Protein AF-0000000081915513 (afdb_homodimer)

Solvent-accessible surface area (backbone atoms only — not comparable to full-atom values): 19771 Å² total; per-residue (Å²): 136,79,84,71,54,72,52,61,79,72,77,82,71,89,70,66,77,63,92,31,75,35,53,61,53,60,90,63,36,40,22,36,36,39,26,21,14,36,47,87,75,40,66,24,40,34,23,48,70,52,33,75,76,35,12,71,93,70,69,49,50,46,52,2,43,26,40,41,34,26,36,28,68,79,62,46,80,72,49,71,43,50,36,34,15,68,86,53,61,50,60,64,52,44,57,54,61,69,67,58,53,75,54,22,33,36,40,37,24,14,15,48,33,38,23,76,45,59,44,70,67,49,38,50,57,46,38,57,22,12,48,79,58,58,84,68,60,38,71,37,23,33,34,35,40,41,35,21,36,75,63,79,44,53,39,40,48,61,51,75,39,72,49,34,71,92,71,28,78,52,96,50,26,33,63,56,52,54,43,30,39,63,43,72,42,52,73,130,135,78,82,72,55,70,53,62,80,73,77,80,71,88,72,67,76,63,90,31,74,36,52,62,54,60,90,64,36,41,21,36,36,40,26,21,14,35,45,87,76,40,66,25,39,34,22,48,69,52,34,76,76,35,12,71,93,70,71,48,50,46,53,2,43,25,39,40,34,25,36,27,66,78,61,47,79,72,49,69,43,51,35,34,14,69,87,53,60,48,59,64,51,43,57,56,62,68,66,60,53,75,53,23,32,36,40,37,25,15,14,47,33,38,21,76,44,58,44,70,67,48,38,50,58,45,37,58,22,12,49,78,59,60,83,66,58,39,72,36,23,32,34,36,38,40,36,20,36,74,62,80,44,52,40,39,48,59,50,75,40,73,49,35,71,91,71,28,77,50,95,49,26,30,64,56,52,55,44,28,39,63,42,72,42,53,72,131

pLDDT: mean 88.71, std 20.24, range [19.36, 98.94]

Nearest PDB structures (foldseek):
  5lc2-assembly1_A  TM=9.782E-01  e=1.067E-23  Homo sapiens
  5lc2-assembly2_B  TM=9.741E-01  e=1.922E-22  Homo sapiens
  5lc3-assembly1_A  TM=9.757E-01  e=2.857E-22  Mus musculus
  5lc3-assembly2_B  TM=9.726E-01  e=4.759E-22  Mus musculus
  7ecq-assembly1_A  TM=9.805E-01  e=1.855E-21  Mus musculus

Radius of gyration: 21.46 Å; Cα contacts (8 Å, |Δi|>4): 1002; chains: 2; bounding box: 48×60×50 Å

InterPro domains:
  IPR039220 FAM3 family [PTHR14592] (23-185)
  IPR039475 FAM3C (ILEI) domain [cd13940] (20-184)
  IPR039477 ILEI/PANDER domain [PF15711] (64-151)

Structure (mmCIF, N/CA/C/O backbone):
data_AF-0000000081915513-model_v1
#
loop_
_entity.id
_entity.type
_entity.pdbx_description
1 polymer 'ILEI/PANDER domain-containing protein'
#
loop_
_atom_site.group_PDB
_atom_site.id
_atom_site.type_symbol
_atom_site.label_atom_id
_atom_site.label_alt_id
_atom_site.label_comp_id
_atom_site.label_asym_id
_atom_site.label_entity_id
_atom_site.label_seq_id
_atom_site.pdbx_PDB_ins_code
_atom_site.Cartn_x
_atom_site.Cartn_y
_atom_site.Cartn_z
_atom_site.occupancy
_atom_site.B_iso_or_equiv
_atom_site.auth_seq_id
_atom_site.auth_comp_id
_atom_site.auth_asym_id
_atom_site.auth_atom_id
_atom_site.pdbx_PDB_model_num
ATOM 1 N N . SER A 1 1 ? -26.953 -12.266 -9.281 1 19.98 1 SER A N 1
ATOM 2 C CA . SER A 1 1 ? -26.562 -10.969 -9.828 1 19.98 1 SER A CA 1
ATOM 3 C C . SER A 1 1 ? -25.094 -10.672 -9.539 1 19.98 1 SER A C 1
ATOM 5 O O . SER A 1 1 ? -24.719 -10.414 -8.391 1 19.98 1 SER A O 1
ATOM 7 N N . GLY A 1 2 ? -24.094 -11.391 -10.094 1 20.41 2 GLY A N 1
ATOM 8 C CA . GLY A 1 2 ? -22.703 -11.656 -9.758 1 20.41 2 GLY A CA 1
ATOM 9 C C . GLY A 1 2 ? -21.797 -10.461 -9.969 1 20.41 2 GLY A C 1
ATOM 10 O O . GLY A 1 2 ? -21.781 -9.867 -11.047 1 20.41 2 GLY A O 1
ATOM 11 N N . THR A 1 3 ? -21.609 -9.664 -8.938 1 23.05 3 THR A N 1
ATOM 12 C CA . THR A 1 3 ? -20.984 -8.352 -9.062 1 23.05 3 THR A CA 1
ATOM 13 C C . THR A 1 3 ? -19.641 -8.477 -9.773 1 23.05 3 THR A C 1
ATOM 15 O O . THR A 1 3 ? -18.75 -9.203 -9.32 1 23.05 3 THR A O 1
ATOM 18 N N . VAL A 1 4 ? -19.578 -8.094 -11.078 1 23.42 4 VAL A N 1
ATOM 19 C CA . VAL A 1 4 ? -18.516 -8.086 -12.07 1 23.42 4 VAL A CA 1
ATOM 20 C C . VAL A 1 4 ? -17.375 -7.191 -11.594 1 23.42 4 VAL A C 1
ATOM 22 O O . VAL A 1 4 ? -17.594 -6.051 -11.18 1 23.42 4 VAL A O 1
ATOM 25 N N . ILE A 1 5 ? -16.328 -7.773 -11.18 1 26.3 5 ILE A N 1
ATOM 26 C CA . ILE A 1 5 ? -15.117 -7.035 -10.859 1 26.3 5 ILE A CA 1
ATOM 27 C C . ILE A 1 5 ? -14.688 -6.199 -12.062 1 26.3 5 ILE A C 1
ATOM 29 O O . ILE A 1 5 ? -14.367 -6.746 -13.125 1 26.3 5 ILE A O 1
ATOM 33 N N . LYS A 1 6 ? -15.188 -5.031 -12.211 1 27.25 6 LYS A N 1
ATOM 34 C CA . LYS A 1 6 ? -14.75 -4.172 -13.312 1 27.25 6 LYS A CA 1
ATOM 35 C C . LYS A 1 6 ? -13.227 -4.023 -13.312 1 27.25 6 LYS A C 1
ATOM 37 O O . LYS A 1 6 ? -12.641 -3.611 -12.312 1 27.25 6 LYS A O 1
ATOM 42 N N . ALA A 1 7 ? -12.562 -4.633 -14.328 1 27.05 7 ALA A N 1
ATOM 43 C CA . ALA A 1 7 ? -11.133 -4.574 -14.641 1 27.05 7 ALA A CA 1
ATOM 44 C C . ALA A 1 7 ? -10.68 -3.139 -14.875 1 27.05 7 ALA A C 1
ATOM 46 O O . ALA A 1 7 ? -11.156 -2.469 -15.797 1 27.05 7 ALA A O 1
ATOM 47 N N . LEU A 1 8 ? -10.391 -2.436 -13.867 1 26.67 8 LEU A N 1
ATOM 48 C CA . LEU A 1 8 ? -9.828 -1.123 -14.172 1 26.67 8 LEU A CA 1
ATOM 49 C C . LEU A 1 8 ? -8.555 -1.254 -14.992 1 26.67 8 LEU A C 1
ATOM 51 O O . LEU A 1 8 ? -7.664 -2.037 -14.648 1 26.67 8 LEU A O 1
ATOM 55 N N . ASN A 1 9 ? -8.734 -0.941 -16.281 1 26.2 9 ASN A N 1
ATOM 56 C CA . ASN A 1 9 ? -7.609 -0.794 -17.188 1 26.2 9 ASN A CA 1
ATOM 57 C C . ASN A 1 9 ? -6.555 0.161 -16.641 1 26.2 9 ASN A C 1
ATOM 59 O O . ASN A 1 9 ? -6.789 1.367 -16.547 1 26.2 9 ASN A O 1
ATOM 63 N N . VAL A 1 10 ? -5.715 -0.287 -15.859 1 29.16 10 VAL A N 1
ATOM 64 C CA . VAL A 1 10 ? -4.566 0.53 -15.484 1 29.16 10 VAL A CA 1
ATOM 65 C C . VAL A 1 10 ? -3.633 0.691 -16.672 1 29.16 10 VAL A C 1
ATOM 67 O O . VAL A 1 10 ? -3.107 -0.294 -17.203 1 29.16 10 VAL A O 1
ATOM 70 N N . THR A 1 11 ? -3.834 1.606 -17.469 1 27.78 11 THR A N 1
ATOM 71 C CA . THR A 1 11 ? -2.904 1.949 -18.547 1 27.78 11 THR A CA 1
ATOM 72 C C . THR A 1 11 ? -1.493 2.139 -17.984 1 27.78 11 THR A C 1
ATOM 74 O O . THR A 1 11 ? -1.297 2.844 -17 1 27.78 11 THR A O 1
ATOM 77 N N . ALA A 1 12 ? -0.624 1.196 -18.406 1 29.5 12 ALA A N 1
ATOM 78 C CA . ALA A 1 12 ? 0.805 1.149 -18.109 1 29.5 12 ALA A CA 1
ATOM 79 C C . ALA A 1 12 ? 1.523 2.373 -18.672 1 29.5 12 ALA A C 1
ATOM 81 O O . ALA A 1 12 ? 1.771 2.457 -19.875 1 29.5 12 ALA A O 1
ATOM 82 N N . GLU A 1 13 ? 1.29 3.639 -18.422 1 28.23 13 GLU A N 1
ATOM 83 C CA . GLU A 1 13 ? 2.262 4.609 -18.906 1 28.23 13 GLU A CA 1
ATOM 84 C C . GLU A 1 13 ? 3.646 4.352 -18.328 1 28.23 13 GLU A C 1
ATOM 86 O O . GLU A 1 13 ? 3.77 3.807 -17.219 1 28.23 13 GLU A O 1
ATOM 91 N N . HIS A 1 14 ? 4.844 4.473 -19.078 1 31.17 14 HIS A N 1
ATOM 92 C CA . HIS A 1 14 ? 6.285 4.266 -19.016 1 31.17 14 HIS A CA 1
ATOM 93 C C . HIS A 1 14 ? 6.867 4.801 -17.719 1 31.17 14 HIS A C 1
ATOM 95 O O . HIS A 1 14 ? 8.086 4.969 -17.594 1 31.17 14 HIS A O 1
ATOM 101 N N . ARG A 1 15 ? 6.254 5.43 -16.781 1 34.62 15 ARG A N 1
ATOM 102 C CA . ARG A 1 15 ? 7.039 6.203 -15.828 1 34.62 15 ARG A CA 1
ATOM 103 C C . ARG A 1 15 ? 7.848 5.289 -14.914 1 34.62 15 ARG A C 1
ATOM 105 O O . ARG A 1 15 ? 7.504 4.121 -14.742 1 34.62 15 ARG A O 1
ATOM 112 N N . THR A 1 16 ? 9.062 5.625 -14.422 1 41.78 16 THR A N 1
ATOM 113 C CA . THR A 1 16 ? 10.008 5.301 -13.359 1 41.78 16 THR A CA 1
ATOM 114 C C . THR A 1 16 ? 9.297 4.605 -12.203 1 41.78 16 THR A C 1
ATOM 116 O O . THR A 1 16 ? 8.07 4.664 -12.094 1 41.78 16 THR A O 1
ATOM 119 N N . LEU A 1 17 ? 10 3.75 -11.414 1 55.09 17 LEU A N 1
ATOM 120 C CA . LEU A 1 17 ? 9.508 3.139 -10.188 1 55.09 17 LEU A CA 1
ATOM 121 C C . LEU A 1 17 ? 8.492 4.043 -9.5 1 55.09 17 LEU A C 1
ATOM 123 O O . LEU A 1 17 ? 8.805 5.184 -9.156 1 55.09 17 LEU A O 1
ATOM 127 N N . SER A 1 18 ? 7.305 3.824 -9.719 1 70.62 18 SER A N 1
ATOM 128 C CA . SER A 1 18 ? 6.324 4.719 -9.117 1 70.62 18 SER A CA 1
ATOM 129 C C . SER A 1 18 ? 6.578 4.879 -7.617 1 70.62 18 SER A C 1
ATOM 131 O O . SER A 1 18 ? 6.773 3.895 -6.906 1 70.62 18 SER A O 1
ATOM 133 N N . PRO A 1 19 ? 7 6.004 -7.281 1 85.75 19 PRO A N 1
ATOM 134 C CA . PRO A 1 19 ? 7.23 6.262 -5.855 1 85.75 19 PRO A CA 1
ATOM 135 C C . PRO A 1 19 ? 6.039 5.867 -4.988 1 85.75 19 PRO A C 1
ATOM 137 O O . PRO A 1 19 ? 6.164 5.777 -3.762 1 85.75 19 PRO A O 1
ATOM 140 N N . CYS A 1 20 ? 4.98 5.531 -5.68 1 94 20 CYS A N 1
ATOM 141 C CA . CYS A 1 20 ? 3.771 5.242 -4.914 1 94 20 CYS A CA 1
ATOM 142 C C . CYS A 1 20 ? 3.266 3.834 -5.207 1 94 20 CYS A C 1
ATOM 144 O O . CYS A 1 20 ? 3.186 3.428 -6.367 1 94 20 CYS A O 1
ATOM 146 N N . PRO A 1 21 ? 2.975 3.119 -4.086 1 91.19 21 PRO A N 1
ATOM 147 C CA . PRO A 1 21 ? 2.25 1.87 -4.336 1 91.19 21 PRO A CA 1
ATOM 148 C C . PRO A 1 21 ? 0.892 2.098 -4.996 1 91.19 21 PRO A C 1
ATOM 150 O O . PRO A 1 21 ? 0.249 3.123 -4.754 1 91.19 21 PRO A O 1
ATOM 153 N N . THR A 1 22 ? 0.523 1.142 -5.785 1 93.06 22 THR A N 1
ATOM 154 C CA . THR A 1 22 ? -0.75 1.277 -6.484 1 93.06 22 THR A CA 1
ATOM 155 C C . THR A 1 22 ? -1.889 0.69 -5.656 1 93.06 22 THR A C 1
ATOM 157 O O . THR A 1 22 ? -1.838 -0.476 -5.258 1 93.06 22 THR A O 1
ATOM 160 N N . THR A 1 23 ? -2.838 1.491 -5.367 1 94.31 23 THR A N 1
ATOM 161 C CA . THR A 1 23 ? -4.051 1.057 -4.684 1 94.31 23 THR A CA 1
ATOM 162 C C . THR A 1 23 ? -5.25 1.11 -5.621 1 94.31 23 THR A C 1
ATOM 164 O O . THR A 1 23 ? -5.543 2.158 -6.203 1 94.31 23 THR A O 1
ATOM 167 N N . ILE A 1 24 ? -5.941 -0.008 -5.773 1 93.88 24 ILE A N 1
ATOM 168 C CA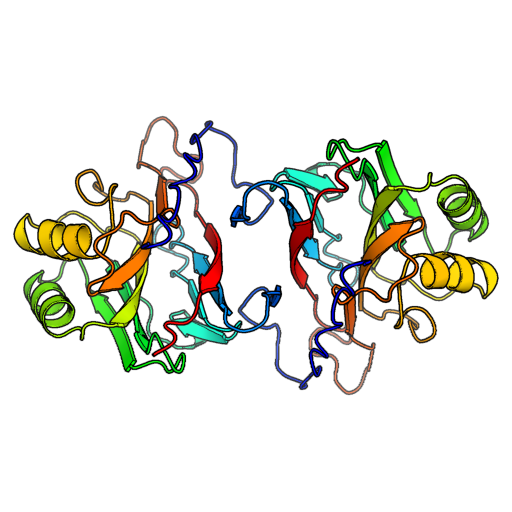 . ILE A 1 24 ? -7.125 -0.068 -6.629 1 93.88 24 ILE A CA 1
ATOM 169 C C . ILE A 1 24 ? -8.375 0.24 -5.805 1 93.88 24 ILE A C 1
ATOM 171 O O . ILE A 1 24 ? -8.617 -0.391 -4.773 1 93.88 24 ILE A O 1
ATOM 175 N N . CYS A 1 25 ? -9.141 1.191 -6.328 1 94.75 25 CYS A N 1
ATOM 176 C CA . CYS A 1 25 ? -10.344 1.619 -5.621 1 94.75 25 CYS A CA 1
ATOM 177 C C . CYS A 1 25 ? -11.555 1.592 -6.547 1 94.75 25 CYS A C 1
ATOM 179 O O . CYS A 1 25 ? -11.414 1.65 -7.77 1 94.75 25 CYS A O 1
ATOM 181 N N . PRO A 1 26 ? -12.766 1.42 -5.945 1 89.56 26 PRO A N 1
ATOM 182 C CA . PRO A 1 26 ? -13.992 1.557 -6.742 1 89.56 26 PRO A CA 1
ATOM 183 C C . PRO A 1 26 ? -14.102 2.92 -7.422 1 89.56 26 PRO A C 1
ATOM 185 O O . PRO A 1 26 ? -13.391 3.859 -7.051 1 89.56 26 PRO A O 1
ATOM 188 N N . GLU A 1 27 ? -15.195 2.777 -8.211 1 87.88 27 GLU A N 1
ATOM 189 C CA . GLU A 1 27 ? -15.469 4.047 -8.875 1 87.88 27 GLU A CA 1
ATOM 190 C C . GLU A 1 27 ? -15.945 5.102 -7.875 1 87.88 27 GLU A C 1
ATOM 192 O O . GLU A 1 27 ? -16.547 4.766 -6.852 1 87.88 27 GLU A O 1
ATOM 197 N N . ASN A 1 28 ? -15.602 6.215 -7.824 1 93.62 28 ASN A N 1
ATOM 198 C CA . ASN A 1 28 ? -16.031 7.355 -7.027 1 93.62 28 ASN A CA 1
ATOM 199 C C . ASN A 1 28 ? -15.227 7.473 -5.734 1 93.62 28 ASN A C 1
ATOM 201 O O . ASN A 1 28 ? -15.688 8.062 -4.762 1 93.62 28 ASN A O 1
ATOM 205 N N . HIS A 1 29 ? -14.219 6.684 -5.715 1 95.94 29 HIS A N 1
ATOM 206 C CA . HIS A 1 29 ? -13.289 6.812 -4.605 1 95.94 29 HIS A CA 1
ATOM 207 C C . HIS A 1 29 ? -11.93 7.309 -5.086 1 95.94 29 HIS A C 1
ATOM 209 O O . HIS A 1 29 ? -11.547 7.082 -6.238 1 95.94 29 HIS A O 1
ATOM 215 N N . PHE A 1 30 ? -11.25 7.953 -4.207 1 97.12 30 PHE A N 1
ATOM 216 C CA . PHE A 1 30 ? -9.844 8.266 -4.418 1 97.12 30 PHE A CA 1
ATOM 217 C C . PHE A 1 30 ? -8.953 7.297 -3.646 1 97.12 30 PHE A C 1
ATOM 219 O O . PHE A 1 30 ? -9.25 6.949 -2.502 1 97.12 30 PHE A O 1
ATOM 226 N N . SER A 1 31 ? -7.91 6.879 -4.289 1 97.44 31 SER A N 1
ATOM 227 C CA . SER A 1 31 ? -6.906 6.102 -3.57 1 97.44 31 SER A CA 1
ATOM 228 C C . SER A 1 31 ? -5.926 7.008 -2.832 1 97.44 31 SER A C 1
ATOM 230 O O . SER A 1 31 ? -5.645 8.125 -3.279 1 97.44 31 SER A O 1
ATOM 232 N N . PHE A 1 32 ? -5.41 6.504 -1.732 1 98.19 32 PHE A N 1
ATOM 233 C CA . PHE A 1 32 ? -4.324 7.215 -1.063 1 98.19 32 PHE A CA 1
ATOM 234 C C . PHE A 1 32 ? -3.322 6.234 -0.467 1 98.19 32 PHE A C 1
ATOM 236 O O . PHE A 1 32 ? -3.637 5.062 -0.268 1 98.19 32 PHE A O 1
ATOM 243 N N . PHE A 1 33 ? -2.176 6.684 -0.305 1 97.69 33 PHE A N 1
ATOM 244 C CA . PHE A 1 33 ? -1.124 6.07 0.494 1 97.69 33 PHE A CA 1
ATOM 245 C C . PHE A 1 33 ? -0.368 7.121 1.298 1 97.69 33 PHE A C 1
ATOM 247 O O . PHE A 1 33 ? -0.002 8.172 0.766 1 97.69 33 PHE A O 1
ATOM 254 N N . ILE A 1 34 ? -0.178 6.828 2.557 1 98.5 34 ILE A N 1
ATOM 255 C CA . ILE A 1 34 ? 0.544 7.773 3.4 1 98.5 34 ILE A CA 1
ATOM 256 C C . ILE A 1 34 ? 1.504 7.02 4.316 1 98.5 34 ILE A C 1
ATOM 258 O O . ILE A 1 34 ? 1.16 5.961 4.852 1 98.5 34 ILE A O 1
ATOM 262 N N . GLN A 1 35 ? 2.641 7.605 4.426 1 97.69 35 GLN A N 1
ATOM 263 C CA . GLN A 1 35 ? 3.666 7.027 5.289 1 97.69 35 GLN A CA 1
ATOM 264 C C . GLN A 1 35 ? 4.395 8.109 6.082 1 97.69 35 GLN A C 1
ATOM 266 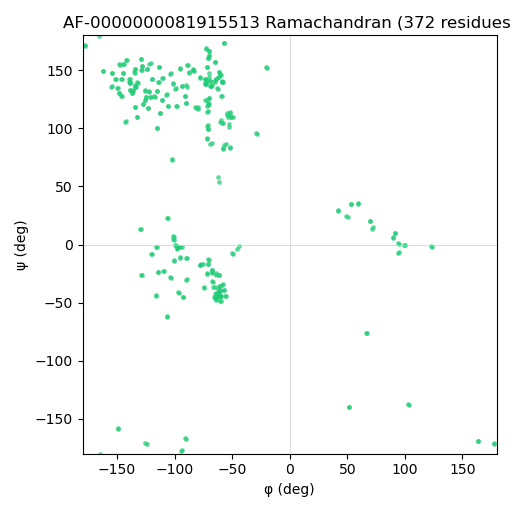O O . GLN A 1 35 ? 4.699 9.18 5.547 1 97.69 35 GLN A O 1
ATOM 271 N N . SER A 1 36 ? 4.664 7.789 7.336 1 98.19 36 SER A N 1
ATOM 272 C CA . SER A 1 36 ? 5.453 8.703 8.156 1 98.19 36 SER A CA 1
ATOM 273 C C . SER A 1 36 ? 6.922 8.695 7.738 1 98.19 36 SER A C 1
ATOM 275 O O . SER A 1 36 ? 7.348 7.828 6.973 1 98.19 36 SER A O 1
ATOM 277 N N . GLY A 1 37 ? 7.668 9.664 8.266 1 97.19 37 GLY A N 1
ATOM 278 C CA . GLY A 1 37 ? 9.117 9.555 8.164 1 97.19 37 GLY A CA 1
ATOM 279 C C . GLY A 1 37 ? 9.688 8.445 9.031 1 97.19 37 GLY A C 1
ATOM 280 O O . GLY A 1 37 ? 8.992 7.887 9.875 1 97.19 37 GLY A O 1
ATOM 281 N N . ALA A 1 38 ? 10.914 8.109 8.672 1 93.88 38 ALA A N 1
ATOM 282 C CA . ALA A 1 38 ? 11.688 7.184 9.492 1 93.88 38 ALA A CA 1
ATOM 283 C C . ALA A 1 38 ? 12.875 7.883 10.148 1 93.88 38 ALA A C 1
ATOM 285 O O . ALA A 1 38 ? 13.812 8.305 9.461 1 93.88 38 ALA A O 1
ATOM 286 N N . ALA A 1 39 ? 12.719 7.922 11.422 1 92.56 39 ALA A N 1
ATOM 287 C CA . ALA A 1 39 ? 13.75 8.672 12.141 1 92.56 39 ALA A CA 1
ATOM 288 C C . ALA A 1 39 ? 13.938 10.055 11.539 1 92.56 39 ALA A C 1
ATOM 290 O O . ALA A 1 39 ? 12.969 10.789 11.344 1 92.56 39 ALA A O 1
ATOM 291 N N . ASN A 1 40 ? 15.164 10.57 11.406 1 94.19 40 ASN A N 1
ATOM 292 C CA . ASN A 1 40 ? 15.461 11.844 10.766 1 94.19 40 ASN A CA 1
ATOM 293 C C . ASN A 1 40 ? 16.109 11.648 9.398 1 94.19 40 ASN A C 1
ATOM 295 O O . ASN A 1 40 ? 16.719 12.57 8.859 1 94.19 40 ASN A O 1
ATOM 299 N N . VAL A 1 41 ? 15.891 10.508 8.82 1 93.81 41 VAL A N 1
ATOM 300 C CA . VAL A 1 41 ? 16.656 10.141 7.629 1 93.81 41 VAL A CA 1
ATOM 301 C C . VAL A 1 41 ? 15.719 10 6.434 1 93.81 41 VAL A C 1
ATOM 303 O O . VAL A 1 41 ? 16.062 10.398 5.316 1 93.81 41 VAL A O 1
ATOM 306 N N . VAL A 1 42 ? 14.594 9.367 6.625 1 94.25 42 VAL A N 1
ATOM 307 C CA . VAL A 1 42 ? 13.672 9.133 5.52 1 94.25 42 VAL A CA 1
ATOM 308 C C . VAL A 1 42 ? 12.469 10.062 5.641 1 94.25 42 VAL A C 1
ATOM 310 O O . VAL A 1 42 ? 11.695 9.961 6.598 1 94.25 42 VAL A O 1
ATOM 313 N N . PRO A 1 43 ? 12.289 10.898 4.656 1 97.38 43 PRO A N 1
ATOM 314 C CA . PRO A 1 43 ? 11.125 11.789 4.707 1 97.38 43 PRO A CA 1
ATOM 315 C C . PRO A 1 43 ? 9.812 11.047 4.484 1 97.38 43 PRO A C 1
ATOM 317 O O . PRO A 1 43 ? 9.805 9.922 3.979 1 97.38 43 PRO A O 1
ATOM 320 N N . PRO A 1 44 ? 8.703 11.727 4.93 1 98.44 44 PRO A N 1
ATOM 321 C CA . PRO A 1 44 ? 7.395 11.109 4.711 1 98.44 44 PRO A CA 1
ATOM 322 C C . PRO A 1 44 ? 6.98 11.109 3.24 1 98.44 44 PRO A C 1
ATOM 324 O O . PRO A 1 44 ? 7.613 11.773 2.416 1 98.44 44 PRO A O 1
ATOM 327 N N . LYS A 1 45 ? 5.957 10.328 3.002 1 97.94 45 LYS A N 1
ATOM 328 C CA . LYS A 1 45 ? 5.422 10.203 1.648 1 97.94 45 LYS A CA 1
ATOM 329 C C . LYS A 1 45 ? 3.896 10.242 1.653 1 97.94 45 LYS A C 1
ATOM 331 O O . LYS A 1 45 ? 3.256 9.578 2.469 1 97.94 45 LYS A O 1
ATOM 336 N N . ILE A 1 46 ? 3.355 11.023 0.792 1 98.75 46 ILE A N 1
ATOM 337 C CA . ILE A 1 46 ? 1.911 11.07 0.587 1 98.75 46 ILE A CA 1
ATOM 338 C C . ILE A 1 46 ? 1.594 10.875 -0.895 1 98.75 46 ILE A C 1
ATOM 340 O O . ILE A 1 46 ? 2.094 11.617 -1.744 1 98.75 46 ILE A O 1
ATOM 344 N N . CYS A 1 47 ? 0.854 9.883 -1.146 1 98.44 47 CYS A N 1
ATOM 345 C CA . CYS A 1 47 ? 0.343 9.609 -2.486 1 98.44 47 CYS A CA 1
ATOM 346 C C . CYS A 1 47 ? -1.173 9.75 -2.531 1 98.44 47 CYS A C 1
ATOM 348 O O . CYS A 1 47 ? -1.867 9.352 -1.595 1 98.44 47 CYS A O 1
ATOM 350 N N . PHE A 1 48 ? -1.627 10.305 -3.557 1 98.25 48 PHE A N 1
ATOM 351 C CA . PHE A 1 48 ? -3.053 10.477 -3.812 1 98.25 48 PHE A CA 1
ATOM 352 C C . PHE A 1 48 ? -3.381 10.164 -5.27 1 98.25 48 PHE A C 1
ATOM 354 O O . PHE A 1 48 ? -2.68 10.609 -6.176 1 98.25 48 PHE A O 1
ATOM 361 N N . ARG A 1 49 ? -4.406 9.32 -5.422 1 97.06 49 ARG A N 1
ATOM 362 C CA . ARG A 1 49 ? -4.734 8.789 -6.738 1 97.06 49 ARG A CA 1
ATOM 363 C C . ARG A 1 49 ? -3.516 8.148 -7.391 1 97.06 49 ARG A C 1
ATOM 365 O O . ARG A 1 49 ? -3.225 8.398 -8.562 1 97.06 49 ARG A O 1
ATOM 372 N N . ASN A 1 50 ? -2.723 7.551 -6.52 1 95.12 50 ASN A N 1
ATOM 373 C CA . ASN A 1 50 ? -1.55 6.758 -6.879 1 95.12 50 ASN A CA 1
ATOM 374 C C . ASN A 1 50 ? -0.432 7.633 -7.438 1 95.12 50 ASN A C 1
ATOM 376 O O . ASN A 1 50 ? 0.455 7.145 -8.141 1 95.12 50 ASN A O 1
ATOM 380 N N . GLU A 1 51 ? -0.472 8.906 -7.152 1 96.44 51 GLU A N 1
ATOM 381 C CA . GLU A 1 51 ? 0.564 9.852 -7.543 1 96.44 51 GLU A CA 1
ATOM 382 C C . GLU A 1 51 ? 1.197 10.516 -6.32 1 96.44 51 GLU A C 1
ATOM 384 O O . GLU A 1 51 ? 0.502 10.844 -5.355 1 96.44 51 GLU A O 1
ATOM 389 N N . LEU A 1 52 ? 2.445 10.703 -6.461 1 97.5 52 LEU A N 1
ATOM 390 C CA . LEU A 1 52 ? 3.16 11.352 -5.363 1 97.5 52 LEU A CA 1
ATOM 391 C C . LEU A 1 52 ? 2.777 12.828 -5.262 1 97.5 52 LEU A C 1
ATOM 393 O O . LEU A 1 52 ? 2.896 13.57 -6.234 1 97.5 52 LEU A O 1
ATOM 397 N N . VAL A 1 53 ? 2.35 13.219 -4.086 1 98.31 53 VAL A N 1
ATOM 398 C CA . VAL A 1 53 ? 1.993 14.625 -3.922 1 98.31 53 VAL A CA 1
ATOM 399 C C . VAL A 1 53 ? 2.953 15.289 -2.939 1 98.31 53 VAL A C 1
ATOM 401 O O . VAL A 1 53 ? 3.111 16.516 -2.947 1 98.31 53 VAL A O 1
ATOM 404 N N . LEU A 1 54 ? 3.561 14.5 -2.078 1 98.5 54 LEU A N 1
ATOM 405 C CA . LEU A 1 54 ? 4.543 14.992 -1.118 1 98.5 54 LEU A CA 1
ATOM 406 C C . LEU A 1 54 ? 5.598 13.93 -0.831 1 98.5 54 LEU A C 1
ATOM 408 O O . LEU A 1 54 ? 5.266 12.766 -0.587 1 98.5 54 LEU A O 1
ATOM 412 N N . GLY A 1 55 ? 6.867 14.344 -0.925 1 97.62 55 GLY A N 1
ATOM 413 C CA . GLY A 1 55 ? 7.957 13.414 -0.669 1 97.62 55 GLY A CA 1
ATOM 414 C C . GLY A 1 55 ? 9.297 13.906 -1.188 1 97.62 55 GLY A C 1
ATOM 415 O O . GLY A 1 55 ? 9.414 15.055 -1.624 1 97.62 55 GLY A O 1
ATOM 416 N N . VAL A 1 56 ? 10.18 13.016 -1.16 1 94.12 56 VAL A N 1
ATOM 417 C CA . VAL A 1 56 ? 11.562 13.344 -1.503 1 94.12 56 VAL A CA 1
ATOM 418 C C . VAL A 1 56 ? 11.641 13.758 -2.971 1 94.12 56 VAL A C 1
ATOM 420 O O . VAL A 1 56 ? 12.234 14.789 -3.297 1 94.12 56 VAL A O 1
ATOM 423 N N . ALA A 1 57 ? 11.008 13.008 -3.807 1 91.62 57 ALA A N 1
ATOM 424 C CA . ALA A 1 57 ? 11.109 13.258 -5.242 1 91.62 57 ALA A CA 1
ATOM 425 C C . ALA A 1 57 ? 10.445 14.578 -5.621 1 91.62 57 ALA A C 1
ATOM 427 O O . ALA A 1 57 ? 10.828 15.211 -6.605 1 91.62 57 ALA A O 1
ATOM 428 N N . LYS A 1 58 ? 9.523 15.016 -4.805 1 95.62 58 LYS A N 1
ATOM 429 C CA . LYS A 1 58 ? 8.844 16.297 -5.031 1 95.62 58 LYS A CA 1
ATOM 430 C C . LYS A 1 58 ? 9.586 17.438 -4.355 1 95.62 58 LYS A C 1
ATOM 432 O O . LYS A 1 58 ? 9.273 18.609 -4.574 1 95.62 58 LYS A O 1
ATOM 437 N N . LYS A 1 59 ? 10.523 17.109 -3.529 1 95.75 59 LYS A N 1
ATOM 438 C CA . LYS A 1 59 ? 11.359 18.062 -2.807 1 95.75 59 LYS A CA 1
ATOM 439 C C . LYS A 1 59 ? 10.508 18.984 -1.929 1 95.75 59 LYS A C 1
ATOM 441 O O . LYS A 1 59 ? 10.789 20.172 -1.812 1 95.75 59 LYS A O 1
ATOM 446 N N . ASN A 1 60 ? 9.43 18.438 -1.366 1 97.81 60 ASN A N 1
ATOM 447 C CA . ASN A 1 60 ? 8.555 19.281 -0.567 1 97.81 60 ASN A CA 1
ATOM 448 C C . ASN A 1 60 ? 8.258 18.656 0.795 1 97.81 60 ASN A C 1
ATOM 450 O O . ASN A 1 60 ? 7.34 19.094 1.496 1 97.81 60 ASN A O 1
ATOM 454 N N . ALA A 1 61 ? 8.977 17.672 1.171 1 98.44 61 ALA A N 1
ATOM 455 C CA . ALA A 1 61 ? 8.859 17.062 2.496 1 98.44 61 ALA A CA 1
ATOM 456 C C . ALA A 1 61 ? 9.891 17.656 3.457 1 98.44 61 ALA A C 1
ATOM 458 O O . ALA A 1 61 ? 10.938 18.141 3.031 1 98.44 61 ALA A O 1
ATOM 459 N N . GLY A 1 62 ? 9.516 17.656 4.77 1 98.19 62 GLY A N 1
ATOM 460 C CA . GLY A 1 62 ? 10.438 18.188 5.758 1 98.19 62 GLY A CA 1
ATOM 461 C C . GLY A 1 62 ? 10.078 17.812 7.18 1 98.19 62 GLY A C 1
ATOM 462 O O . GLY A 1 62 ? 9.055 17.172 7.414 1 98.19 62 GLY A O 1
ATOM 463 N N . VAL A 1 63 ? 10.906 18.297 8.039 1 98.31 63 VAL A N 1
ATOM 464 C CA . VAL A 1 63 ? 10.766 17.984 9.461 1 98.31 63 VAL A CA 1
ATOM 465 C C . VAL A 1 63 ? 9.453 18.562 9.984 1 98.31 63 VAL A C 1
ATOM 467 O O . VAL A 1 63 ? 9.055 19.672 9.609 1 98.31 63 VAL A O 1
ATOM 470 N N . GLY A 1 64 ? 8.797 17.812 10.891 1 98.75 64 GLY A N 1
ATOM 471 C CA . GLY A 1 64 ? 7.586 18.281 11.539 1 98.75 64 GLY A CA 1
ATOM 472 C C . GLY A 1 64 ? 6.324 17.672 10.969 1 98.75 64 GLY A C 1
ATOM 473 O O . GLY A 1 64 ? 6.242 16.438 10.82 1 98.75 64 GLY A O 1
ATOM 474 N N . ILE A 1 65 ? 5.359 18.453 10.797 1 98.94 65 ILE A N 1
ATOM 475 C CA . ILE A 1 65 ? 4.078 18.016 10.258 1 98.94 65 ILE A CA 1
ATOM 476 C C . ILE A 1 65 ? 4.008 18.328 8.766 1 98.94 65 ILE A C 1
ATOM 478 O O . ILE A 1 65 ? 4.188 19.484 8.359 1 98.94 65 ILE A O 1
ATOM 482 N N . ASN A 1 66 ? 3.865 17.344 7.961 1 98.94 66 ASN A N 1
ATOM 483 C CA . ASN A 1 66 ? 3.676 17.453 6.52 1 98.94 66 ASN A CA 1
ATOM 484 C C . ASN A 1 66 ? 2.207 17.312 6.133 1 98.94 66 ASN A C 1
ATOM 486 O O . ASN A 1 66 ? 1.519 16.406 6.617 1 98.94 66 ASN A O 1
ATOM 490 N N . VAL A 1 67 ? 1.728 18.219 5.254 1 98.88 67 VAL A N 1
ATOM 491 C CA . VAL A 1 67 ? 0.295 18.281 4.988 1 98.88 67 VAL A CA 1
ATOM 492 C C . VAL A 1 67 ? 0.054 18.375 3.482 1 98.88 67 VAL A C 1
ATOM 494 O O . VAL A 1 67 ? 0.763 19.094 2.773 1 98.88 67 VAL A O 1
ATOM 497 N N . ALA A 1 68 ? -0.872 17.656 3.01 1 98.88 68 ALA A N 1
ATOM 498 C CA . ALA A 1 68 ? -1.434 17.812 1.671 1 98.88 68 ALA A CA 1
ATOM 499 C C . ALA A 1 68 ? -2.949 17.984 1.728 1 98.88 68 ALA A C 1
ATOM 501 O O . ALA A 1 68 ? -3.637 17.266 2.451 1 98.88 68 ALA A O 1
ATOM 502 N N . VAL A 1 69 ? -3.428 18.984 0.999 1 98.75 69 VAL A N 1
ATOM 503 C CA . VAL A 1 69 ? -4.855 19.281 0.932 1 98.75 69 VAL A CA 1
ATOM 504 C C . VAL A 1 69 ? -5.355 19.094 -0.499 1 98.75 69 VAL A C 1
ATOM 506 O O . VAL A 1 69 ? -4.801 19.672 -1.438 1 98.75 69 VAL A O 1
ATOM 509 N N . LEU A 1 70 ? -6.379 18.312 -0.63 1 98.5 70 LEU A N 1
ATOM 510 C CA . LEU A 1 70 ? -6.945 18 -1.938 1 98.5 70 LEU A CA 1
ATOM 511 C C . LEU A 1 70 ? -8.406 18.438 -2.018 1 98.5 70 LEU A C 1
ATOM 513 O O . LEU A 1 70 ? -9.109 18.438 -1.004 1 98.5 70 LEU A O 1
ATOM 517 N N . ASN A 1 71 ? -8.828 18.641 -3.211 1 97.81 71 ASN A N 1
ATOM 518 C CA . ASN A 1 71 ? -10.25 18.859 -3.447 1 97.81 71 ASN A CA 1
ATOM 519 C C . ASN A 1 71 ? -11.047 17.562 -3.309 1 97.81 71 ASN A C 1
ATOM 521 O O . ASN A 1 71 ? -10.773 16.594 -4.008 1 97.81 71 ASN A O 1
ATOM 525 N N . GLY A 1 72 ? -12.016 17.562 -2.482 1 96.31 72 GLY A N 1
ATOM 526 C CA . GLY A 1 72 ? -12.758 16.344 -2.184 1 96.31 72 GLY A CA 1
ATOM 527 C C . GLY A 1 72 ? -13.633 15.883 -3.33 1 96.31 72 GLY A C 1
ATOM 528 O O . GLY A 1 72 ? -14.094 14.742 -3.346 1 96.31 72 GLY A O 1
ATOM 529 N N . LYS A 1 73 ? -13.883 16.766 -4.277 1 95.19 73 LYS A N 1
ATOM 530 C CA . LYS A 1 73 ? -14.719 16.406 -5.422 1 95.19 73 LYS A CA 1
ATOM 531 C C . LYS A 1 73 ? -13.867 16 -6.621 1 95.19 73 LYS A C 1
ATOM 533 O O . LYS A 1 73 ? -14.156 14.992 -7.277 1 95.19 73 LYS A O 1
ATOM 538 N N . THR A 1 74 ? -12.812 16.719 -6.832 1 95.62 74 THR A N 1
ATOM 539 C CA . THR A 1 74 ? -12.062 16.531 -8.07 1 95.62 74 THR A CA 1
ATOM 540 C C . THR A 1 74 ? -10.789 15.719 -7.809 1 95.62 74 THR A C 1
ATOM 542 O O . THR A 1 74 ? -10.219 15.141 -8.734 1 95.62 74 THR A O 1
ATOM 545 N N . GLY A 1 75 ? -10.305 15.859 -6.625 1 97.19 75 GLY A N 1
ATOM 546 C CA . GLY A 1 75 ? -9.07 15.172 -6.285 1 97.19 75 GLY A CA 1
ATOM 547 C C . GLY A 1 75 ? -7.832 15.984 -6.586 1 97.19 75 GLY A C 1
ATOM 548 O O . GLY A 1 75 ? -6.707 15.5 -6.426 1 97.19 75 GLY A O 1
ATOM 549 N N . GLU A 1 76 ? -8.047 17.172 -6.965 1 97.69 76 GLU A N 1
ATOM 550 C CA . GLU A 1 76 ? -6.91 18.031 -7.309 1 97.69 76 GLU A CA 1
ATOM 551 C C . GLU A 1 76 ? -6.164 18.484 -6.059 1 97.69 76 GLU A C 1
ATOM 553 O O . GLU A 1 76 ? -6.789 18.828 -5.051 1 97.69 76 GLU A O 1
ATOM 558 N N . LEU A 1 77 ? -4.828 18.547 -6.207 1 98.25 77 LEU A N 1
ATOM 559 C CA . LEU A 1 77 ? -4.02 19.094 -5.125 1 98.25 77 LEU A CA 1
ATOM 560 C C . LEU A 1 77 ? -4.234 20.594 -4.996 1 98.25 77 LEU A C 1
ATOM 562 O O . LEU A 1 77 ? -4 21.344 -5.949 1 98.25 77 LEU A O 1
ATOM 566 N N . LEU A 1 78 ? -4.656 20.969 -3.873 1 98.44 78 LEU A N 1
ATOM 567 C CA . LEU A 1 78 ? -4.887 22.391 -3.641 1 98.44 78 LEU A CA 1
ATOM 568 C C . LEU A 1 78 ? -3.65 23.047 -3.037 1 98.44 78 LEU A C 1
ATOM 570 O O . LEU A 1 78 ? -3.27 24.156 -3.439 1 98.44 78 LEU A O 1
ATOM 574 N N . LYS A 1 79 ? -3.084 22.391 -2.062 1 97.94 79 LYS A N 1
ATOM 575 C CA . LYS A 1 79 ? -1.922 22.938 -1.361 1 97.94 79 LYS A CA 1
ATOM 576 C C . LYS A 1 79 ? -1.189 21.844 -0.591 1 97.94 79 LYS A C 1
ATOM 578 O O . LYS A 1 79 ? -1.799 20.844 -0.178 1 97.94 79 LYS A O 1
ATOM 583 N N . SER A 1 80 ? 0.149 21.969 -0.427 1 98.38 80 SER A N 1
ATOM 584 C CA . SER A 1 80 ? 0.958 21.094 0.424 1 98.38 80 SER A CA 1
ATOM 585 C C . SER A 1 80 ? 2.043 21.891 1.146 1 98.38 80 SER A C 1
ATOM 587 O O . SER A 1 80 ? 2.348 23.031 0.769 1 98.38 80 SER A O 1
ATOM 589 N N . GLY A 1 81 ? 2.512 21.328 2.199 1 97.69 81 GLY A N 1
ATOM 590 C CA . GLY A 1 81 ? 3.57 21.984 2.955 1 97.69 81 GLY A CA 1
ATOM 591 C C . GLY A 1 81 ? 4.047 21.156 4.141 1 97.69 81 GLY A C 1
ATOM 592 O O . GLY A 1 81 ? 3.506 20.094 4.422 1 97.69 81 GLY A O 1
ATOM 593 N N . HIS A 1 82 ? 5.133 21.656 4.699 1 98.81 82 HIS A N 1
ATOM 594 C CA . HIS A 1 82 ? 5.645 21.078 5.938 1 98.81 82 HIS A CA 1
ATOM 595 C C . HIS A 1 82 ? 6.012 22.172 6.945 1 98.81 82 HIS A C 1
ATOM 597 O O . HIS A 1 82 ? 6.43 23.266 6.562 1 98.81 82 HIS A O 1
ATOM 603 N N . TYR A 1 83 ? 5.84 21.844 8.211 1 98.88 83 TYR A N 1
ATOM 604 C CA . TYR A 1 83 ? 6.012 22.812 9.281 1 98.88 83 TYR A CA 1
ATOM 605 C C . TYR A 1 83 ? 6.836 22.219 10.422 1 98.88 83 TYR A C 1
ATOM 607 O O . TYR A 1 83 ? 6.406 21.281 11.086 1 98.88 83 TYR A O 1
ATOM 615 N N . ASP A 1 84 ? 7.953 22.844 10.648 1 98.44 84 ASP A N 1
ATOM 616 C CA . ASP A 1 84 ? 8.906 22.375 11.656 1 98.44 84 ASP A CA 1
ATOM 617 C C . ASP A 1 84 ? 8.375 22.609 13.07 1 98.44 84 ASP A C 1
ATOM 619 O O . ASP A 1 84 ? 8.195 23.75 13.484 1 98.44 84 ASP A O 1
ATOM 623 N N . MET A 1 85 ? 8.227 21.531 13.828 1 98.56 85 MET A N 1
ATOM 624 C CA . MET A 1 85 ? 7.68 21.641 15.18 1 98.56 85 MET A CA 1
ATOM 625 C C . MET A 1 85 ? 8.789 21.578 16.219 1 98.56 85 MET A C 1
ATOM 627 O O . MET A 1 85 ? 8.523 21.406 17.422 1 98.56 85 MET A O 1
ATOM 631 N N . TRP A 1 86 ? 9.898 21.594 15.742 1 96.75 86 TRP A N 1
ATOM 632 C CA . TRP A 1 86 ? 11.031 21.625 16.656 1 96.75 86 TRP A CA 1
ATOM 633 C C . TRP A 1 86 ? 11.688 23 16.672 1 96.75 86 TRP A C 1
ATOM 635 O O . TRP A 1 86 ? 11.547 23.75 17.641 1 96.75 86 TRP A O 1
ATOM 645 N N . ALA A 1 87 ? 12.188 23.438 15.57 1 96.94 87 ALA A N 1
ATOM 646 C CA . ALA A 1 87 ? 12.93 24.688 15.484 1 96.94 87 ALA A CA 1
ATOM 647 C C . ALA A 1 87 ? 12.062 25.812 14.922 1 96.94 87 ALA A C 1
ATOM 649 O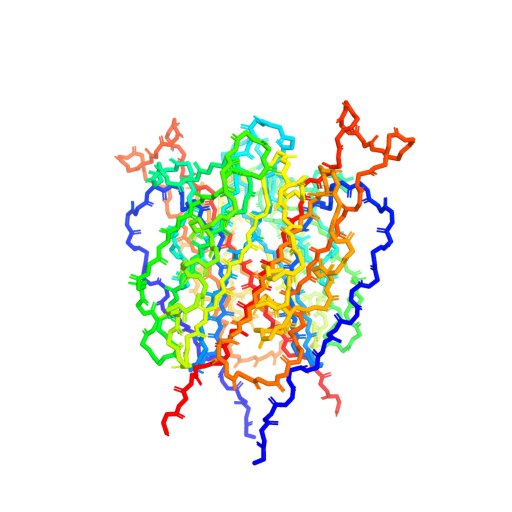 O . ALA A 1 87 ? 12.414 26.984 15.016 1 96.94 87 ALA A O 1
ATOM 650 N N . GLY A 1 88 ? 10.953 25.453 14.352 1 97 88 GLY A N 1
ATOM 651 C CA . GLY A 1 88 ? 10.109 26.422 13.688 1 97 88 GLY A CA 1
ATOM 652 C C . GLY A 1 88 ? 9.078 27.047 14.609 1 97 88 GLY A C 1
ATOM 653 O O . GLY A 1 88 ? 9.242 27.031 15.836 1 97 88 GLY A O 1
ATOM 654 N N . ASP A 1 89 ? 8.102 27.75 13.859 1 97.44 89 ASP A N 1
ATOM 655 C CA . ASP A 1 89 ? 6.945 28.344 14.516 1 97.44 89 ASP A CA 1
ATOM 656 C C . ASP A 1 89 ? 5.664 27.609 14.141 1 97.44 89 ASP A C 1
ATOM 658 O O . ASP A 1 89 ? 5.504 27.172 13 1 97.44 89 ASP A O 1
ATOM 662 N N . VAL A 1 90 ? 4.773 27.5 15.148 1 98.56 90 VAL A N 1
ATOM 663 C CA . VAL A 1 90 ? 3.523 26.781 14.906 1 98.56 90 VAL A CA 1
ATOM 664 C C . VAL A 1 90 ? 2.561 27.672 14.125 1 98.56 90 VAL A C 1
ATOM 666 O O . VAL A 1 90 ? 1.623 27.188 13.492 1 98.56 90 VAL A O 1
ATOM 669 N N . LYS A 1 91 ? 2.789 28.922 14.094 1 98.62 91 LYS A N 1
ATOM 670 C CA . LYS A 1 91 ? 1.837 29.891 13.555 1 98.62 91 LYS A CA 1
ATOM 671 C C . LYS A 1 91 ? 1.564 29.609 12.078 1 98.62 91 LYS A C 1
ATOM 673 O O . LYS A 1 91 ? 0.413 29.641 11.641 1 98.62 91 LYS A O 1
ATOM 678 N N . PRO A 1 92 ? 2.6 29.344 11.297 1 98.69 92 PRO A N 1
ATOM 679 C CA . PRO A 1 92 ? 2.311 29.078 9.883 1 98.69 92 PRO A CA 1
ATOM 680 C C . PRO A 1 92 ? 1.42 27.844 9.688 1 98.69 92 PRO A C 1
ATOM 682 O O . PRO A 1 92 ? 0.586 27.828 8.781 1 98.69 92 PRO A O 1
ATOM 685 N N . LEU A 1 93 ? 1.585 26.859 10.492 1 98.81 93 LEU A N 1
ATOM 686 C CA . LEU A 1 93 ? 0.706 25.703 10.414 1 98.81 93 LEU A CA 1
ATOM 687 C C . LEU A 1 93 ? -0.733 26.078 10.742 1 98.81 93 LEU A C 1
ATOM 689 O O . LEU A 1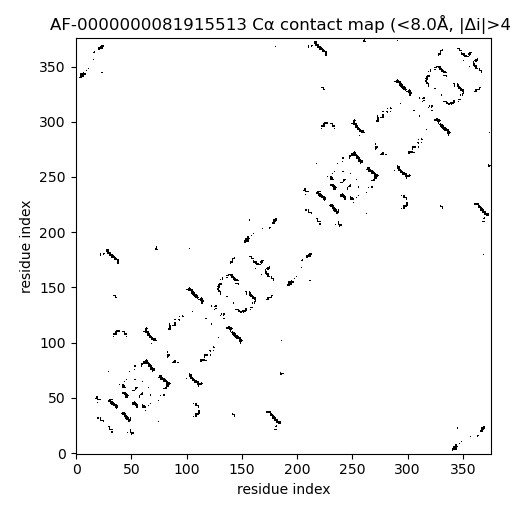 93 ? -1.661 25.703 10.023 1 98.81 93 LEU A O 1
ATOM 693 N N . ILE A 1 94 ? -0.874 26.844 11.805 1 98.81 94 ILE A N 1
ATOM 694 C CA . ILE A 1 94 ? -2.199 27.266 12.242 1 98.81 94 ILE A CA 1
ATOM 695 C C . ILE A 1 94 ? -2.877 28.062 11.133 1 98.81 94 ILE A C 1
ATOM 697 O O . ILE A 1 94 ? -4.039 27.828 10.805 1 98.81 94 ILE A O 1
ATOM 701 N N . ASP A 1 95 ? -2.092 28.969 10.539 1 98.69 95 ASP A N 1
ATOM 702 C CA . ASP A 1 95 ? -2.629 29.781 9.445 1 98.69 95 ASP A CA 1
ATOM 703 C C . ASP A 1 95 ? -3.033 28.906 8.266 1 98.69 95 ASP A C 1
ATOM 705 O O . ASP A 1 95 ? -4.074 29.125 7.648 1 98.69 95 ASP A O 1
ATOM 709 N N . PHE A 1 96 ? -2.242 27.984 7.984 1 98.56 96 PHE A N 1
ATOM 710 C CA . PHE A 1 96 ? -2.506 27.031 6.902 1 98.56 96 PHE A CA 1
ATOM 711 C C . PHE A 1 96 ? -3.797 26.266 7.152 1 98.56 96 PHE A C 1
ATOM 713 O O . PHE A 1 96 ? -4.645 26.156 6.262 1 98.56 96 PHE A O 1
ATOM 720 N N . LEU A 1 97 ? -3.969 25.75 8.32 1 98.5 97 LEU A N 1
ATOM 721 C CA . LEU A 1 97 ? -5.102 24.891 8.664 1 98.5 97 LEU A CA 1
ATOM 722 C C . LEU A 1 97 ? -6.402 25.688 8.656 1 98.5 97 LEU A C 1
ATOM 724 O O . LEU A 1 97 ? -7.449 25.156 8.273 1 98.5 97 LEU A O 1
ATOM 728 N N . LYS A 1 98 ? -6.344 26.922 8.984 1 98.25 98 LYS A N 1
ATOM 729 C CA . LYS A 1 98 ? -7.535 27.75 9.117 1 98.25 98 LYS A CA 1
ATOM 730 C C . LYS A 1 98 ? -8.148 28.062 7.754 1 98.25 98 LYS A C 1
ATOM 732 O O . LYS A 1 98 ? -9.359 28.25 7.641 1 98.25 98 LYS A O 1
ATOM 737 N N . VAL A 1 99 ? -7.359 28.016 6.754 1 97.69 99 VAL A N 1
ATOM 738 C CA . VAL A 1 99 ? -7.859 28.5 5.469 1 97.69 99 VAL A CA 1
ATOM 739 C C . VAL A 1 99 ? -8.289 27.312 4.605 1 97.69 99 VAL A C 1
ATOM 741 O O . VAL A 1 99 ? -8.734 27.5 3.471 1 97.69 99 VAL A O 1
ATOM 744 N N . ILE A 1 100 ? -8.133 26.172 5.121 1 97.75 100 ILE A N 1
ATOM 745 C CA . ILE A 1 100 ? -8.594 25.016 4.363 1 97.75 100 ILE A CA 1
ATOM 746 C C . ILE A 1 100 ? -10.109 25.094 4.172 1 97.75 100 ILE A C 1
ATOM 748 O O . ILE A 1 100 ? -10.844 25.359 5.125 1 97.75 100 ILE A O 1
ATOM 752 N N . GLU A 1 101 ? -10.547 24.844 2.99 1 96.31 101 GLU A N 1
ATOM 753 C CA . GLU A 1 101 ? -11.961 24.969 2.662 1 96.31 101 GLU A CA 1
ATOM 754 C C . GLU A 1 101 ? -12.727 23.703 3.045 1 96.31 101 GLU A C 1
ATOM 756 O O . GLU A 1 101 ? -12.18 22.594 2.971 1 96.31 101 GLU A O 1
ATOM 761 N N . LYS A 1 102 ? -14.023 23.922 3.385 1 95.75 102 LYS A N 1
ATOM 762 C CA . LYS A 1 102 ? -14.898 22.766 3.588 1 95.75 102 LYS A CA 1
ATOM 763 C C . LYS A 1 102 ? -14.977 21.906 2.332 1 95.75 102 LYS A C 1
ATOM 765 O O . LYS A 1 102 ? -15.047 22.422 1.217 1 95.75 102 LYS A O 1
ATOM 770 N N . GLY A 1 103 ? -14.977 20.578 2.555 1 95 103 GLY A N 1
ATOM 771 C CA . GLY A 1 103 ? -15.031 19.656 1.434 1 95 103 GLY A CA 1
ATOM 772 C C . GLY A 1 103 ? -13.664 19.172 0.985 1 95 103 GLY A C 1
ATOM 773 O O . GLY A 1 103 ? -13.555 18.328 0.092 1 95 103 GLY A O 1
ATOM 774 N N . SER A 1 104 ? -12.664 19.641 1.666 1 97.38 104 SER A N 1
ATOM 775 C CA . SER A 1 104 ? -11.312 19.203 1.337 1 97.38 104 SER A 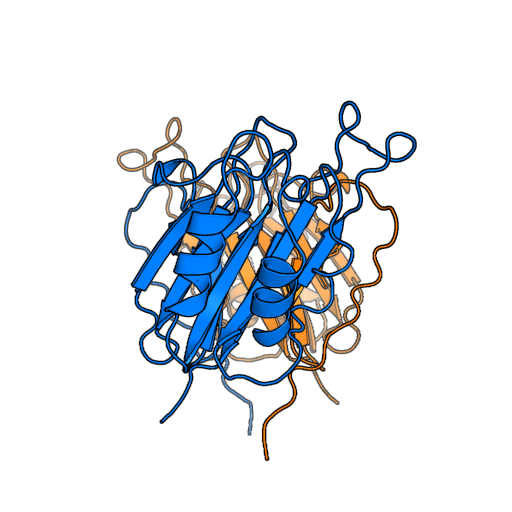CA 1
ATOM 776 C C . SER A 1 104 ? -10.945 17.938 2.08 1 97.38 104 SER A C 1
ATOM 778 O O . SER A 1 104 ? -11.406 17.703 3.197 1 97.38 104 SER A O 1
ATOM 780 N N . ILE A 1 105 ? -10.117 17.156 1.397 1 97.75 105 ILE A N 1
ATOM 781 C CA . ILE A 1 105 ? -9.438 16.031 2.031 1 97.75 105 ILE A CA 1
ATOM 782 C C . ILE A 1 105 ? -8.062 16.469 2.52 1 97.75 105 ILE A C 1
ATOM 784 O O . ILE A 1 105 ? -7.344 17.188 1.817 1 97.75 105 ILE A O 1
ATOM 788 N N . VAL A 1 106 ? -7.727 16.047 3.73 1 98.44 106 VAL A N 1
ATOM 789 C CA . VAL A 1 106 ? -6.449 16.453 4.312 1 98.44 106 VAL A CA 1
ATOM 790 C C . VAL A 1 106 ? -5.645 15.227 4.715 1 98.44 106 VAL A C 1
ATOM 792 O O . VAL A 1 106 ? -6.164 14.328 5.383 1 98.44 106 VAL A O 1
ATOM 795 N N . LEU A 1 107 ? -4.375 15.109 4.246 1 98.81 107 LEU A N 1
ATOM 796 C CA . LEU A 1 107 ? -3.436 14.07 4.656 1 98.81 107 LEU A CA 1
ATOM 797 C C . LEU A 1 107 ? -2.246 14.68 5.395 1 98.81 107 LEU A C 1
ATOM 799 O O . LEU A 1 107 ? -1.657 15.656 4.934 1 98.81 107 LEU A O 1
ATOM 803 N N . MET A 1 108 ? -1.912 14.07 6.582 1 98.88 108 MET A N 1
ATOM 804 C CA . MET A 1 108 ? -0.806 14.586 7.379 1 98.88 108 MET A CA 1
ATOM 805 C C . MET A 1 108 ? 0.126 13.461 7.816 1 98.88 108 MET A C 1
ATOM 807 O O . MET A 1 108 ? -0.332 12.375 8.188 1 98.88 108 MET A O 1
ATOM 811 N N . ALA A 1 109 ? 1.382 13.727 7.766 1 98.94 109 ALA A N 1
ATOM 812 C CA . ALA A 1 109 ? 2.387 12.75 8.172 1 98.94 109 ALA A CA 1
ATOM 813 C C . ALA A 1 109 ? 3.506 13.414 8.969 1 98.94 109 ALA A C 1
ATOM 815 O O . ALA A 1 109 ? 3.947 14.516 8.633 1 98.94 109 ALA A O 1
ATOM 816 N N . SER A 1 110 ? 3.965 12.703 9.953 1 98.81 110 SER A N 1
ATOM 817 C CA . SER A 1 110 ? 5.039 13.227 10.797 1 98.81 110 SER A CA 1
ATOM 818 C C . SER A 1 110 ? 6.406 12.867 10.234 1 98.81 110 SER A C 1
ATOM 820 O O . SER A 1 110 ? 6.543 11.891 9.492 1 98.81 110 SER A O 1
ATOM 822 N N . PHE A 1 111 ? 7.379 13.719 10.594 1 98.69 111 PHE A N 1
ATOM 823 C CA . PHE A 1 111 ? 8.781 13.445 10.289 1 98.69 111 PHE A CA 1
ATOM 824 C C . PHE A 1 111 ? 9.688 13.977 11.398 1 98.69 111 PHE A C 1
ATOM 826 O O . PHE A 1 111 ? 9.594 15.148 11.773 1 98.69 111 PHE A O 1
ATOM 833 N N . ASP A 1 112 ? 10.539 13.172 11.914 1 97.19 112 ASP A N 1
ATOM 834 C CA . ASP A 1 112 ? 11.547 13.516 12.914 1 97.19 112 ASP A CA 1
ATOM 835 C C . ASP A 1 112 ? 10.906 13.906 14.242 1 97.19 112 ASP A C 1
ATOM 837 O O . ASP A 1 112 ? 10.859 13.094 15.172 1 97.19 112 ASP A O 1
ATOM 841 N N . GLU A 1 113 ? 10.328 15.148 14.359 1 97.06 113 GLU A N 1
ATOM 842 C CA . GLU A 1 113 ? 9.727 15.656 15.594 1 97.06 113 GLU A CA 1
ATOM 843 C C . GLU A 1 113 ? 8.484 16.484 15.297 1 97.06 113 GLU A C 1
ATOM 845 O O . GLU A 1 113 ? 8.586 17.641 14.898 1 97.06 113 GLU A O 1
ATOM 850 N N . PRO A 1 114 ? 7.328 15.898 15.578 1 98.25 114 PRO A N 1
ATOM 851 C CA . PRO A 1 114 ? 6.086 16.562 15.156 1 98.25 114 PRO A CA 1
ATOM 852 C C . PRO A 1 114 ? 5.398 17.312 16.297 1 98.25 114 PRO A C 1
ATOM 854 O O . PRO A 1 114 ? 4.398 17.984 16.078 1 98.25 114 PRO A O 1
ATOM 857 N N . ALA A 1 115 ? 5.949 17.406 17.516 1 98.5 115 ALA A N 1
ATOM 858 C CA . ALA A 1 115 ? 5.008 17.656 18.609 1 98.5 115 ALA A CA 1
ATOM 859 C C . ALA A 1 115 ? 5.449 18.844 19.453 1 98.5 115 ALA A C 1
ATOM 861 O O . ALA A 1 115 ? 4.621 19.516 20.062 1 98.5 115 ALA A O 1
ATOM 862 N N . THR A 1 116 ? 6.719 19.141 19.484 1 98.25 116 THR A N 1
ATOM 863 C CA . THR A 1 116 ? 7.254 20.062 20.484 1 98.25 116 THR A CA 1
ATOM 864 C C . THR A 1 116 ? 6.539 21.406 20.422 1 98.25 116 THR A C 1
ATOM 866 O O . THR A 1 116 ? 6.188 21.984 21.453 1 98.25 116 THR A O 1
ATOM 869 N N . LYS A 1 117 ? 6.32 21.953 19.25 1 98.25 117 LYS A N 1
ATOM 870 C CA . LYS A 1 117 ? 5.691 23.266 19.109 1 98.25 117 LYS A CA 1
ATOM 871 C C . LYS A 1 117 ? 4.199 23.125 18.828 1 98.25 117 LYS A C 1
ATOM 873 O O . LYS A 1 117 ? 3.498 24.125 18.672 1 98.25 117 LYS A O 1
ATOM 878 N N . LEU A 1 118 ? 3.705 21.938 18.719 1 98.5 118 LEU A N 1
ATOM 879 C CA . LEU A 1 118 ? 2.293 21.703 18.422 1 98.5 118 LEU A CA 1
ATOM 880 C C . LEU A 1 118 ? 1.423 22.078 19.625 1 98.5 118 LEU A C 1
ATOM 882 O O . LEU A 1 118 ? 1.251 21.266 20.531 1 98.5 118 LEU A O 1
ATOM 886 N N . ASN A 1 119 ? 0.801 23.219 19.531 1 98.31 119 ASN A N 1
ATOM 887 C CA . ASN A 1 119 ? 0.069 23.719 20.688 1 98.31 119 ASN A CA 1
ATOM 888 C C . ASN A 1 119 ? -1.406 23.328 20.625 1 98.31 119 ASN A C 1
ATOM 890 O O . ASN A 1 119 ? -1.838 22.656 19.688 1 98.31 119 ASN A O 1
ATOM 894 N N . GLU A 1 120 ? -2.109 23.797 21.625 1 98.25 120 GLU A N 1
ATOM 895 C CA . GLU A 1 120 ? -3.5 23.391 21.781 1 98.25 120 GLU A CA 1
ATOM 896 C C . GLU A 1 120 ? -4.359 23.875 20.625 1 98.25 120 GLU A C 1
ATOM 898 O O . GLU A 1 120 ? -5.262 23.156 20.172 1 98.25 120 GLU A O 1
ATOM 903 N N . GLU A 1 121 ? -4.098 25.016 20.141 1 98.56 121 GLU A N 1
ATOM 904 C CA . GLU A 1 121 ? -4.875 25.547 19.031 1 98.56 121 GLU A CA 1
ATOM 905 C C . GLU A 1 121 ? -4.703 24.703 17.766 1 98.56 121 GLU A C 1
ATOM 907 O O . GLU A 1 121 ? -5.684 24.359 17.109 1 98.56 121 GLU A O 1
ATOM 912 N N . ALA A 1 122 ? -3.473 24.422 17.5 1 98.75 122 ALA A N 1
ATOM 913 C CA . ALA A 1 122 ? -3.193 23.578 16.328 1 98.75 122 ALA A CA 1
ATOM 914 C C . ALA A 1 122 ? -3.846 22.203 16.484 1 98.75 122 ALA A C 1
ATOM 916 O O . ALA A 1 122 ? -4.461 21.703 15.539 1 98.75 122 ALA A O 1
ATOM 917 N N . ARG A 1 123 ? -3.732 21.609 17.641 1 98.69 123 ARG A N 1
ATOM 918 C CA . ARG A 1 123 ? -4.32 20.297 17.906 1 98.69 123 ARG A CA 1
ATOM 919 C C . ARG A 1 123 ? -5.836 20.328 17.734 1 98.69 123 ARG A C 1
ATOM 921 O O . ARG A 1 123 ? -6.426 19.406 17.172 1 98.69 123 ARG A O 1
ATOM 928 N N . LYS A 1 124 ? -6.414 21.391 18.188 1 97.94 124 LYS A N 1
ATOM 929 C CA . LYS A 1 124 ? -7.863 21.531 18.078 1 97.94 124 LYS A CA 1
ATOM 930 C C . LYS A 1 124 ? -8.297 21.609 16.609 1 97.94 124 LYS A C 1
ATOM 932 O O . LYS A 1 124 ? -9.305 21.016 16.234 1 97.94 124 LYS A O 1
ATOM 937 N N . LEU A 1 125 ? -7.586 22.344 15.805 1 98.12 125 LEU A N 1
ATOM 938 C CA . LEU A 1 125 ? -7.906 22.469 14.391 1 98.12 125 LEU A CA 1
ATOM 939 C C . LEU A 1 125 ? -7.836 21.109 13.695 1 98.12 125 LEU A C 1
ATOM 941 O O . LEU A 1 125 ? -8.68 20.797 12.852 1 98.12 125 LEU A O 1
ATOM 945 N N . ILE A 1 126 ? -6.883 20.312 14.055 1 98.25 126 ILE A N 1
ATOM 946 C CA . ILE A 1 126 ? -6.703 19 13.453 1 98.25 126 ILE A CA 1
ATOM 947 C C . ILE A 1 126 ? -7.773 18.031 13.977 1 98.25 126 ILE A C 1
ATOM 949 O O . ILE A 1 126 ? -8.305 17.219 13.227 1 98.25 126 ILE A O 1
ATOM 953 N N . LEU A 1 127 ? -8.062 18.234 15.258 1 97.44 127 LEU A N 1
ATOM 954 C CA . LEU A 1 127 ? -9.164 17.469 15.852 1 97.44 127 LEU A CA 1
ATOM 955 C C . LEU A 1 127 ? -10.461 17.703 15.094 1 97.44 127 LEU A C 1
ATOM 957 O O . LEU A 1 127 ? -11.219 16.766 14.836 1 97.44 127 LEU A O 1
ATOM 961 N N . ASP A 1 128 ? -10.68 18.875 14.688 1 96.62 128 ASP A N 1
ATOM 962 C CA . ASP A 1 128 ? -11.906 19.266 14 1 96.62 128 ASP A CA 1
ATOM 963 C C . ASP A 1 128 ? -11.969 18.672 12.594 1 96.62 128 ASP A C 1
ATOM 965 O O . ASP A 1 128 ? -13.023 18.672 11.961 1 96.62 128 ASP A O 1
ATOM 969 N N . MET A 1 129 ? -10.883 18.172 12.164 1 97.31 129 MET A N 1
ATOM 970 C CA . MET A 1 129 ? -10.859 17.578 10.836 1 97.31 129 MET A CA 1
ATOM 971 C C . MET A 1 129 ? -11.016 16.062 10.922 1 97.31 129 MET A C 1
ATOM 973 O O . MET A 1 129 ? -10.984 15.367 9.898 1 97.31 129 MET A O 1
ATOM 977 N N . GLY A 1 130 ? -11.055 15.578 12.172 1 97.12 130 GLY A N 1
ATOM 978 C CA . GLY A 1 130 ? -11.414 14.18 12.32 1 97.12 130 GLY A CA 1
ATOM 979 C C . GLY A 1 130 ? -10.359 13.375 13.062 1 97.12 130 GLY A C 1
ATOM 980 O O . GLY A 1 130 ? -10.547 12.18 13.305 1 97.12 130 GLY A O 1
ATOM 981 N N . SER A 1 131 ? -9.273 14 13.43 1 97.38 131 SER A N 1
ATOM 982 C CA . SER A 1 131 ? -8.242 13.25 14.148 1 97.38 131 SER A CA 1
ATOM 983 C C . SER A 1 131 ? -8.688 12.93 15.57 1 97.38 131 SER A C 1
ATOM 985 O O . SER A 1 131 ? -9.289 13.766 16.25 1 97.38 131 SER A O 1
ATOM 987 N N . SER A 1 132 ? -8.328 11.734 16 1 96.62 132 SER A N 1
ATOM 988 C CA . SER A 1 132 ? -8.578 11.375 17.391 1 96.62 132 SER A CA 1
ATOM 989 C C . SER A 1 132 ? -7.277 11.281 18.188 1 96.62 132 SER A C 1
ATOM 991 O O . SER A 1 132 ? -7.27 11.461 19.406 1 96.62 132 SER A O 1
ATOM 993 N N . MET A 1 133 ? -6.215 11.07 17.5 1 97.56 133 MET A N 1
ATOM 994 C CA . MET A 1 133 ? -4.961 10.758 18.172 1 97.56 133 MET A CA 1
ATOM 995 C C . MET A 1 133 ? -4.113 12.016 18.359 1 97.56 133 MET A C 1
ATOM 997 O O . MET A 1 133 ? -3.168 12.016 19.156 1 97.56 133 MET A O 1
ATOM 1001 N N . ILE A 1 134 ? -4.48 13.094 17.734 1 98.06 134 ILE A N 1
ATOM 1002 C CA . ILE A 1 134 ? -3.652 14.289 17.703 1 98.06 134 ILE A CA 1
ATOM 1003 C C . ILE A 1 134 ? -3.443 14.812 19.125 1 98.06 134 ILE A C 1
ATOM 1005 O O . ILE A 1 134 ? -2.414 15.422 19.422 1 98.06 134 ILE A O 1
ATOM 1009 N N . LYS A 1 135 ? -4.297 14.547 19.984 1 97.06 135 LYS A N 1
ATOM 1010 C CA . LYS A 1 135 ? -4.227 15.016 21.359 1 97.06 135 LYS A CA 1
ATOM 1011 C C . LYS A 1 135 ? -3.061 14.375 22.109 1 97.06 135 LYS A C 1
ATOM 1013 O O . LYS A 1 135 ? -2.551 14.93 23.078 1 97.06 135 LYS A O 1
ATOM 1018 N N . THR A 1 136 ? -2.625 13.25 21.609 1 97.69 136 THR A N 1
ATOM 1019 C CA . THR A 1 136 ? -1.634 12.508 22.375 1 97.69 136 THR A CA 1
ATOM 1020 C C . THR A 1 136 ? -0.311 12.43 21.625 1 97.69 136 THR A C 1
ATOM 1022 O O . THR A 1 136 ? 0.66 11.852 22.109 1 97.69 136 THR A O 1
ATOM 1025 N N . VAL A 1 137 ? -0.291 12.977 20.453 1 98.31 137 VAL A N 1
ATOM 1026 C CA . VAL A 1 137 ? 0.958 12.945 19.688 1 98.31 137 VAL A CA 1
ATOM 1027 C C . VAL A 1 137 ? 2.059 13.648 20.484 1 98.31 137 VAL A C 1
ATOM 1029 O O . VAL A 1 137 ? 1.888 14.789 20.922 1 98.31 137 VAL A O 1
ATOM 1032 N N . GLY A 1 138 ? 3.201 12.898 20.625 1 97.69 138 GLY A N 1
ATOM 1033 C CA . GLY A 1 138 ? 4.285 13.422 21.453 1 97.69 138 GLY A CA 1
ATOM 1034 C C . GLY A 1 138 ? 5.609 13.477 20.719 1 97.69 138 GLY A C 1
ATOM 1035 O O . GLY A 1 138 ? 5.656 13.328 19.5 1 97.69 138 GLY A O 1
ATOM 1036 N N . PHE A 1 139 ? 6.633 13.773 21.516 1 96.75 139 PHE A N 1
ATOM 1037 C CA . PHE A 1 139 ? 7.992 13.977 21.031 1 96.75 139 PHE A CA 1
ATOM 1038 C C . PHE A 1 139 ? 8.461 12.773 20.219 1 96.75 139 PHE A C 1
ATOM 1040 O O . PHE A 1 139 ? 8.523 11.656 20.75 1 96.75 139 PHE A O 1
ATOM 1047 N N . ARG A 1 140 ? 8.672 12.922 18.953 1 96.81 140 ARG A N 1
ATOM 1048 C CA . ARG A 1 140 ? 9.266 11.977 18.016 1 96.81 140 ARG A CA 1
ATOM 1049 C C . ARG A 1 140 ? 8.328 10.805 17.734 1 96.81 140 ARG A C 1
ATOM 1051 O O . ARG A 1 140 ? 8.742 9.789 17.188 1 96.81 140 ARG A O 1
ATOM 1058 N N . ASP A 1 141 ? 7.09 10.953 18.125 1 97.31 141 ASP A N 1
ATOM 1059 C CA . ASP A 1 141 ? 6.098 9.977 17.688 1 97.31 141 ASP A CA 1
ATOM 1060 C C . ASP A 1 141 ? 5.992 9.93 16.172 1 97.31 141 ASP A C 1
ATOM 1062 O O . ASP A 1 141 ? 6.172 10.945 15.5 1 97.31 141 ASP A O 1
ATOM 1066 N N . ASN A 1 142 ? 5.738 8.766 15.672 1 97.19 142 ASN A N 1
ATOM 1067 C CA . ASN A 1 142 ? 5.223 8.703 14.305 1 97.19 142 ASN A CA 1
ATOM 1068 C C . ASN A 1 142 ? 3.701 8.773 14.273 1 97.19 142 ASN A C 1
ATOM 1070 O O . ASN A 1 142 ? 3.029 8.156 15.102 1 97.19 142 ASN A O 1
ATOM 1074 N N . TRP A 1 143 ? 3.221 9.594 13.328 1 98.44 143 TRP A N 1
ATOM 1075 C CA . TRP A 1 143 ? 1.785 9.836 13.234 1 98.44 143 TRP A CA 1
ATOM 1076 C C . TRP A 1 143 ? 1.375 10.109 11.789 1 98.44 143 TRP A C 1
ATOM 1078 O O . TRP A 1 143 ? 2.057 10.852 11.078 1 98.44 143 TRP A O 1
ATOM 1088 N N . ILE A 1 144 ? 0.325 9.484 11.414 1 98.81 144 ILE A N 1
ATOM 1089 C CA . ILE A 1 144 ? -0.279 9.758 10.117 1 98.81 144 ILE A CA 1
ATOM 1090 C C . ILE A 1 144 ? -1.792 9.898 10.266 1 98.81 144 ILE A C 1
ATOM 1092 O O . ILE A 1 144 ? -2.393 9.266 11.141 1 98.81 144 ILE A O 1
ATOM 1096 N N . PHE A 1 145 ? -2.311 10.727 9.336 1 98.44 145 PHE A N 1
ATOM 1097 C CA . PHE A 1 145 ? -3.725 11.062 9.461 1 98.44 145 PHE A CA 1
ATOM 1098 C C . PHE A 1 145 ? -4.312 11.438 8.109 1 98.44 145 PHE A C 1
ATOM 1100 O O . PHE A 1 145 ? -3.682 12.156 7.328 1 98.44 145 PHE A O 1
ATOM 1107 N N . VAL A 1 146 ? -5.488 10.898 7.887 1 98.31 146 VAL A N 1
ATOM 1108 C CA . VAL A 1 146 ? -6.305 11.32 6.75 1 98.31 146 VAL A CA 1
ATOM 1109 C C . VAL A 1 146 ? -7.688 11.75 7.238 1 98.31 146 VAL A C 1
ATOM 1111 O O . VAL A 1 146 ? -8.383 10.977 7.898 1 98.31 146 VAL A O 1
ATOM 1114 N N . GLY A 1 147 ? -8.07 12.992 6.898 1 97.19 147 GLY A N 1
ATOM 1115 C CA . GLY A 1 147 ? -9.375 13.516 7.301 1 97.19 147 GLY A CA 1
ATOM 1116 C C . GLY A 1 147 ? -9.945 14.508 6.309 1 97.19 147 GLY A C 1
ATOM 1117 O O . GLY A 1 147 ? -9.656 14.438 5.113 1 97.19 147 GLY A O 1
ATOM 1118 N N . GLY A 1 148 ? -10.859 15.305 6.844 1 96.19 148 GLY A N 1
ATOM 1119 C CA . GLY A 1 148 ? -11.539 16.266 5.984 1 96.19 148 GLY A CA 1
ATOM 1120 C C . GLY A 1 148 ? -12.055 17.484 6.73 1 96.19 148 GLY A C 1
ATOM 1121 O O . GLY A 1 148 ? -12.484 17.375 7.879 1 96.19 148 GLY A O 1
ATOM 1122 N N . LYS A 1 149 ? -12.023 18.516 6.008 1 95.56 149 LYS A N 1
ATOM 1123 C CA . LYS A 1 149 ? -12.609 19.719 6.574 1 95.56 149 LYS A CA 1
ATOM 1124 C C . LYS A 1 149 ? -14.125 19.703 6.449 1 95.56 149 LYS A C 1
ATOM 1126 O O . LYS A 1 149 ? -14.664 19.594 5.344 1 95.56 149 LYS A O 1
ATOM 1131 N N . GLY A 1 150 ? -14.836 19.719 7.582 1 90.31 150 GLY A N 1
ATOM 1132 C CA . GLY A 1 150 ? -16.281 19.734 7.566 1 90.31 150 GLY A CA 1
ATOM 1133 C C . GLY A 1 150 ? -16.891 18.344 7.668 1 90.31 150 GLY A C 1
ATOM 1134 O O . GLY A 1 150 ? -18.125 18.203 7.707 1 90.31 150 GLY A O 1
ATOM 1135 N N . ALA A 1 151 ? -16.156 17.281 7.625 1 81.12 151 ALA A N 1
ATOM 1136 C CA . ALA A 1 151 ? -16.672 15.914 7.684 1 81.12 151 ALA A CA 1
ATOM 1137 C C . ALA A 1 151 ? -17.344 15.641 9.023 1 81.12 151 ALA A C 1
ATOM 1139 O O . ALA A 1 151 ? -18.312 14.867 9.102 1 81.12 151 ALA A O 1
ATOM 1140 N N . ASN A 1 152 ? -17.047 16.266 9.984 1 81.06 152 ASN A N 1
ATOM 1141 C CA . ASN A 1 152 ? -17.625 16.141 11.312 1 81.06 152 ASN A CA 1
ATOM 1142 C C . ASN A 1 152 ? -17.672 14.68 11.766 1 81.06 152 ASN A C 1
ATOM 1144 O O . ASN A 1 152 ? -18.672 14.234 12.344 1 81.06 152 ASN A O 1
ATOM 1148 N N . VAL A 1 153 ? -16.875 13.797 11.297 1 85 153 VAL A N 1
ATOM 1149 C CA . VAL A 1 153 ? -16.734 12.414 11.727 1 85 153 VAL A CA 1
ATOM 1150 C C . VAL A 1 153 ? -15.266 12.102 12.008 1 85 153 VAL A C 1
ATOM 1152 O O . VAL A 1 153 ? -14.375 12.727 11.43 1 85 153 VAL A O 1
ATOM 1155 N N . GLN A 1 154 ? -15.164 11.18 12.945 1 90.88 154 GLN A N 1
ATOM 1156 C CA . GLN A 1 154 ? -13.805 10.742 13.211 1 90.88 154 GLN A CA 1
ATOM 1157 C C . GLN A 1 154 ? -13.273 9.867 12.078 1 90.88 154 GLN A C 1
ATOM 1159 O O . GLN A 1 154 ? -13.992 9.023 11.547 1 90.88 154 GLN A O 1
ATOM 1164 N N . SER A 1 155 ? -12.055 10.148 11.773 1 92.62 155 SER A N 1
ATOM 1165 C CA . SER A 1 155 ? -11.43 9.383 10.703 1 92.62 155 SER A CA 1
ATOM 1166 C C . SER A 1 155 ? -11 8.008 11.188 1 92.62 155 SER A C 1
ATOM 1168 O O . SER A 1 155 ? -10.492 7.859 12.297 1 92.62 155 SER A O 1
ATOM 1170 N N . THR A 1 156 ? -11.133 7.051 10.297 1 90.38 156 THR A N 1
ATOM 1171 C CA . THR A 1 156 ? -10.578 5.727 10.562 1 90.38 156 THR A CA 1
ATOM 1172 C C . THR A 1 156 ? -9.188 5.594 9.945 1 90.38 156 THR A C 1
ATOM 1174 O O . THR A 1 156 ? -8.539 4.555 10.086 1 90.38 156 THR A O 1
ATOM 1177 N N . PHE A 1 157 ? -8.758 6.598 9.281 1 95.62 157 PHE A N 1
ATOM 1178 C CA . PHE A 1 157 ? -7.465 6.582 8.609 1 95.62 157 PHE A CA 1
ATOM 1179 C C . PHE A 1 157 ? -6.43 7.359 9.414 1 95.62 157 PHE A C 1
ATOM 1181 O O . PHE A 1 157 ? -6.031 8.461 9.031 1 95.62 157 PHE A O 1
ATOM 1188 N N . GLU A 1 158 ? -6.066 6.719 10.469 1 97 158 GLU A N 1
ATOM 1189 C CA . GLU A 1 158 ? -5.094 7.336 11.367 1 97 158 GLU A CA 1
ATOM 1190 C C . GLU A 1 158 ? -4.27 6.285 12.102 1 97 158 GLU A C 1
ATOM 1192 O O . GLU A 1 158 ? -4.785 5.223 12.461 1 97 158 GLU A O 1
ATOM 1197 N N . LYS A 1 159 ? -3.004 6.582 12.281 1 96.62 159 LYS A N 1
ATOM 1198 C CA . LYS A 1 159 ? -2.107 5.703 13.023 1 96.62 159 LYS A CA 1
ATOM 1199 C C . LYS A 1 159 ? -1.066 6.508 13.797 1 96.62 159 LYS A C 1
ATOM 1201 O O . LYS A 1 159 ? -0.584 7.535 13.32 1 96.62 159 LYS A O 1
ATOM 1206 N N . GLN A 1 160 ? -0.796 6 14.969 1 96.75 160 GLN A N 1
ATOM 1207 C CA . GLN A 1 160 ? 0.242 6.594 15.805 1 96.75 160 GLN A CA 1
ATOM 1208 C C . GLN A 1 160 ? 1.159 5.52 16.391 1 96.75 160 GLN A C 1
ATOM 1210 O O . GLN A 1 160 ? 0.696 4.453 16.797 1 96.75 160 GLN A O 1
ATOM 1215 N N . LEU A 1 161 ? 2.414 5.801 16.328 1 95.19 161 LEU A N 1
ATOM 1216 C CA . LEU A 1 161 ? 3.396 4.996 17.047 1 95.19 161 LEU A CA 1
ATOM 1217 C C . LEU A 1 161 ? 4.223 5.863 18 1 95.19 161 LEU A C 1
ATOM 1219 O O . LEU A 1 161 ? 4.988 6.723 17.547 1 95.19 161 LEU A O 1
ATOM 1223 N N . LYS A 1 162 ? 4.074 5.535 19.234 1 94.88 162 LYS A N 1
ATOM 1224 C CA . LYS A 1 162 ? 4.727 6.34 20.266 1 94.88 162 LYS A CA 1
ATOM 1225 C C . LYS A 1 162 ? 6.23 6.09 20.297 1 94.88 162 LYS A C 1
ATOM 1227 O O . LYS A 1 162 ? 6.68 4.949 20.156 1 94.88 162 LYS A O 1
ATOM 1232 N N . ASN A 1 163 ? 6.957 7.172 20.453 1 93.88 163 ASN A N 1
ATOM 1233 C CA . ASN A 1 163 ? 8.383 7.062 20.75 1 93.88 163 ASN A CA 1
ATOM 1234 C C . ASN A 1 163 ? 8.617 6.555 22.172 1 93.88 163 ASN A C 1
ATOM 1236 O O . ASN A 1 163 ? 8.133 7.145 23.141 1 93.88 163 ASN A O 1
ATOM 1240 N N . ASP A 1 164 ? 9.172 5.41 22.141 1 88.62 164 ASP A N 1
ATOM 1241 C CA . ASP A 1 164 ? 9.516 4.785 23.406 1 88.62 164 ASP A CA 1
ATOM 1242 C C . ASP A 1 164 ? 10.945 4.234 23.375 1 88.62 164 ASP A C 1
ATOM 1244 O O . ASP A 1 164 ? 11.203 3.201 22.766 1 88.62 164 ASP A O 1
ATOM 1248 N N . GLN A 1 165 ? 11.781 4.848 24.094 1 80.62 165 GLN A N 1
ATOM 1249 C CA . GLN A 1 165 ? 13.195 4.496 24.062 1 80.62 165 GLN A CA 1
ATOM 1250 C C . GLN A 1 165 ? 13.414 3.035 24.438 1 80.62 165 GLN A C 1
ATOM 1252 O O . GLN A 1 165 ? 14.344 2.391 23.953 1 80.62 165 GLN A O 1
ATOM 1257 N N . GLY A 1 166 ? 12.664 2.506 25.297 1 78.62 166 GLY A N 1
ATOM 1258 C CA . GLY A 1 166 ? 12.789 1.115 25.703 1 78.62 166 GLY A CA 1
ATOM 1259 C C . GLY A 1 166 ? 12.242 0.14 24.672 1 78.62 166 GLY A C 1
ATOM 1260 O O . GLY A 1 166 ? 12.617 -1.035 24.672 1 78.62 166 GLY A O 1
ATOM 1261 N N . LYS A 1 167 ? 11.367 0.589 23.625 1 78.31 167 LYS A N 1
ATOM 1262 C CA . LYS A 1 167 ? 10.68 -0.33 22.734 1 78.31 167 LYS A CA 1
ATOM 1263 C C . LYS A 1 167 ? 11.078 -0.073 21.281 1 78.31 167 LYS A C 1
ATOM 1265 O O . LYS A 1 167 ? 10.852 -0.919 20.406 1 78.31 167 LYS A O 1
ATOM 1270 N N . ASN A 1 168 ? 11.789 0.999 21.188 1 80.81 168 ASN A N 1
ATOM 1271 C CA . ASN A 1 168 ? 12.125 1.407 19.828 1 80.81 168 ASN A CA 1
ATOM 1272 C C . ASN A 1 168 ? 13.07 0.414 19.156 1 80.81 168 ASN A C 1
ATOM 1274 O O . ASN A 1 168 ? 13.977 -0.12 19.812 1 80.81 168 ASN A O 1
ATOM 1278 N N . LYS A 1 169 ? 12.805 0.157 18.016 1 69 169 LYS A N 1
ATOM 1279 C CA . LYS A 1 169 ? 13.531 -0.901 17.312 1 69 169 LYS A CA 1
ATOM 1280 C C . LYS A 1 169 ? 14.766 -0.346 16.609 1 69 169 LYS A C 1
ATOM 1282 O O . LYS A 1 169 ? 15.758 -1.054 16.422 1 69 169 LYS A O 1
ATOM 1287 N N . TYR A 1 170 ? 14.664 0.894 16.203 1 70.5 170 TYR A N 1
ATOM 1288 C CA . TYR A 1 170 ? 15.719 1.418 15.336 1 70.5 170 TYR A CA 1
ATOM 1289 C C . TYR A 1 170 ? 16.484 2.537 16.031 1 70.5 170 TYR A C 1
ATOM 1291 O O . TYR A 1 170 ? 16.062 3.693 16.016 1 70.5 170 TYR A O 1
ATOM 1299 N N . ASP A 1 171 ? 17.562 2.182 16.516 1 76.31 171 ASP A N 1
ATOM 1300 C CA . ASP A 1 171 ? 18.469 3.119 17.172 1 76.31 171 ASP A CA 1
ATOM 1301 C C . ASP A 1 171 ? 17.703 4.098 18.062 1 76.31 171 ASP A C 1
ATOM 1303 O O . ASP A 1 171 ? 17.953 5.305 18.016 1 76.31 171 ASP A O 1
ATOM 1307 N N . GLY A 1 172 ? 16.656 3.682 18.562 1 85.5 172 GLY A N 1
ATOM 1308 C CA . GLY A 1 172 ? 15.914 4.488 19.531 1 85.5 172 GLY A CA 1
ATOM 1309 C C . GLY A 1 172 ? 14.742 5.223 18.922 1 85.5 172 GLY A C 1
ATOM 1310 O O . GLY A 1 172 ? 14.086 6.027 19.594 1 85.5 172 GLY A O 1
ATOM 1311 N N . TRP A 1 173 ? 14.57 5.051 17.703 1 90.12 173 TRP A N 1
ATOM 1312 C CA . TRP A 1 173 ? 13.453 5.703 17.031 1 90.12 173 TRP A CA 1
ATOM 1313 C C . TRP A 1 173 ? 12.328 4.711 16.75 1 90.12 173 TRP A C 1
ATOM 1315 O O . TRP A 1 173 ? 12.578 3.523 16.531 1 90.12 173 TRP A O 1
ATOM 1325 N N . PRO A 1 174 ? 11.102 5.242 16.812 1 91.19 174 PRO A N 1
ATOM 1326 C CA . PRO A 1 174 ? 10 4.363 16.422 1 91.19 174 PRO A CA 1
ATOM 1327 C C . PRO A 1 174 ? 10.062 3.959 14.945 1 91.19 174 PRO A C 1
ATOM 1329 O O . PRO A 1 174 ? 10.641 4.684 14.133 1 91.19 174 PRO A O 1
ATOM 1332 N N . GLU A 1 175 ? 9.453 2.893 14.656 1 90.12 17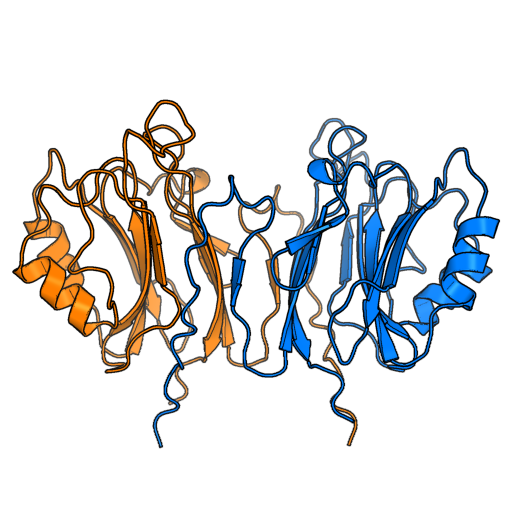5 GLU A N 1
ATOM 1333 C CA . GLU A 1 175 ? 9.383 2.416 13.281 1 90.12 175 GLU A CA 1
ATOM 1334 C C . GLU A 1 175 ? 8.461 3.291 12.438 1 90.12 175 GLU A C 1
ATOM 1336 O O . GLU A 1 175 ? 7.484 3.848 12.953 1 90.12 175 GLU A O 1
ATOM 1341 N N . LEU A 1 176 ? 8.75 3.307 11.148 1 92.81 176 LEU A N 1
ATOM 1342 C CA . LEU A 1 176 ? 7.875 3.961 10.18 1 92.81 176 LEU A CA 1
ATOM 1343 C C . LEU A 1 176 ? 6.5 3.301 10.156 1 92.81 176 LEU A C 1
ATOM 1345 O O . LEU A 1 176 ? 6.395 2.076 10.266 1 92.81 176 LEU A O 1
ATOM 1349 N N . ILE A 1 177 ? 5.449 4.109 9.969 1 95.12 177 ILE A N 1
ATOM 1350 C CA . ILE A 1 177 ? 4.094 3.59 9.836 1 95.12 177 ILE A CA 1
ATOM 1351 C C . ILE A 1 177 ? 3.486 4.07 8.516 1 95.12 177 ILE A C 1
ATOM 1353 O O . ILE A 1 177 ? 3.84 5.141 8.016 1 95.12 17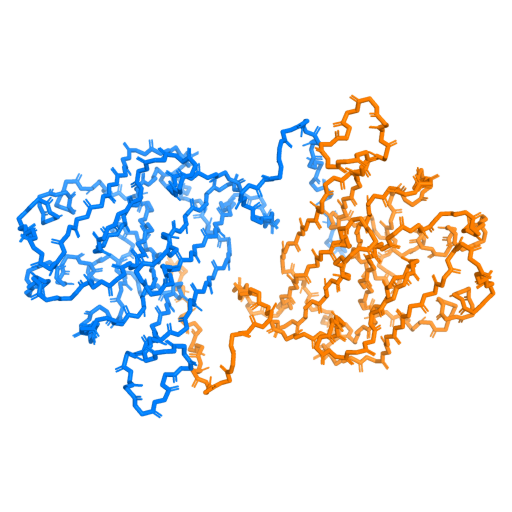7 ILE A O 1
ATOM 1357 N N . ASP A 1 178 ? 2.562 3.244 7.965 1 96 178 ASP A N 1
ATOM 1358 C CA . ASP A 1 178 ? 1.892 3.598 6.719 1 96 178 ASP A CA 1
ATOM 1359 C C . ASP A 1 178 ? 0.47 3.039 6.684 1 96 178 ASP A C 1
ATOM 1361 O O . ASP A 1 178 ? 0.129 2.145 7.461 1 96 178 ASP A O 1
ATOM 1365 N N . ILE A 1 179 ? -0.366 3.689 5.902 1 97.19 179 ILE A N 1
ATOM 1366 C CA . ILE A 1 179 ? -1.697 3.17 5.605 1 97.19 179 ILE A CA 1
ATOM 1367 C C . ILE A 1 179 ? -2.086 3.531 4.172 1 97.19 179 ILE 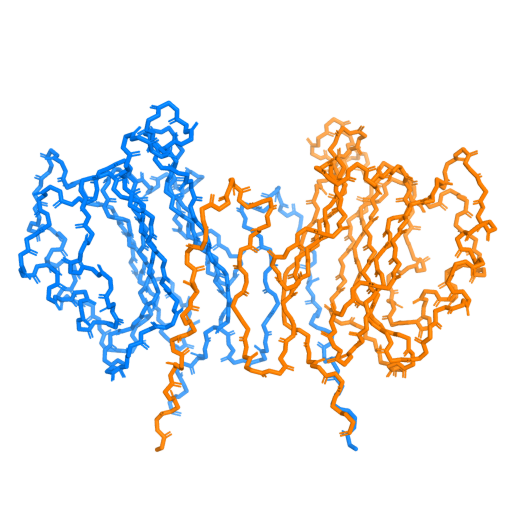A C 1
ATOM 1369 O O . ILE A 1 179 ? -1.602 4.523 3.623 1 97.19 179 ILE A O 1
ATOM 1373 N N . SER A 1 180 ? -2.811 2.713 3.561 1 97 180 SER A N 1
ATOM 1374 C CA . SER A 1 180 ? -3.451 2.982 2.277 1 97 180 SER A CA 1
ATOM 1375 C C . SER A 1 180 ? -4.941 2.654 2.324 1 97 180 SER A C 1
ATOM 1377 O O . SER A 1 180 ? -5.391 1.916 3.201 1 97 180 SER A O 1
ATOM 1379 N N . GLY A 1 181 ? -5.648 3.271 1.355 1 96 181 GLY A N 1
ATOM 1380 C CA . GLY A 1 181 ? -7.082 3.023 1.306 1 96 181 GLY A CA 1
ATOM 1381 C C . GLY A 1 181 ? -7.789 3.818 0.224 1 96 181 GLY A C 1
ATOM 1382 O O . GLY A 1 181 ? -7.145 4.371 -0.668 1 96 181 GLY A O 1
ATOM 1383 N N . CYS A 1 182 ? -9.141 3.73 0.305 1 95.81 182 CYS A N 1
ATOM 1384 C CA . CYS A 1 182 ? -10.023 4.41 -0.64 1 95.81 182 CYS A CA 1
ATOM 1385 C C . CYS A 1 182 ? -10.953 5.379 0.08 1 95.81 182 CYS A C 1
ATOM 1387 O O . CYS A 1 182 ? -11.625 5 1.042 1 95.81 182 CYS A O 1
ATOM 1389 N N . ILE A 1 183 ? -10.922 6.574 -0.408 1 94.5 183 ILE A N 1
ATOM 1390 C CA . ILE A 1 183 ? -11.766 7.617 0.164 1 94.5 183 ILE A CA 1
ATOM 1391 C C . ILE A 1 183 ? -12.914 7.934 -0.792 1 94.5 183 ILE A C 1
ATOM 1393 O O . ILE A 1 183 ? -12.68 8.258 -1.961 1 94.5 183 ILE A O 1
ATOM 1397 N N . PRO A 1 184 ? -14.102 7.922 -0.274 1 92.19 184 PRO A N 1
ATOM 1398 C CA . PRO A 1 184 ? -15.203 8.297 -1.164 1 92.19 184 PRO A CA 1
ATOM 1399 C C . PRO A 1 184 ? -15.133 9.75 -1.619 1 92.19 184 PRO A C 1
ATOM 1401 O O . PRO A 1 184 ? -14.773 10.633 -0.831 1 92.19 184 PRO A O 1
ATOM 1404 N N . LYS A 1 185 ? -15.453 9.891 -2.857 1 92.31 185 LYS A N 1
ATOM 1405 C CA . LYS A 1 185 ? -15.547 11.25 -3.375 1 92.31 185 LYS A CA 1
ATOM 1406 C C . LYS A 1 185 ? -16.75 11.984 -2.773 1 92.31 185 LYS A C 1
ATOM 1408 O O . LYS A 1 185 ? -17.781 11.375 -2.508 1 92.31 185 LYS A O 1
ATOM 1413 N N . TYR A 1 186 ? -16.438 13.25 -2.518 1 80.75 186 TYR A N 1
ATOM 1414 C CA . TYR A 1 186 ? -17.578 14.062 -2.119 1 80.75 186 TYR A CA 1
ATOM 1415 C C . TYR A 1 186 ? -18.516 14.305 -3.299 1 80.75 186 TYR A C 1
ATOM 1417 O O . TYR A 1 186 ? -18.078 14.711 -4.375 1 80.75 186 TYR A O 1
ATOM 1425 N N . ILE A 1 187 ? -19.547 13.594 -3.404 1 55.66 187 ILE A N 1
ATOM 1426 C CA . ILE A 1 187 ? -20.516 13.812 -4.48 1 55.66 187 ILE A CA 1
ATOM 1427 C C . ILE A 1 187 ? -21.453 14.953 -4.102 1 55.66 187 ILE A C 1
ATOM 1429 O O . ILE A 1 187 ? -21.891 15.039 -2.951 1 55.66 187 ILE A O 1
ATOM 1433 N N . ALA A 1 188 ? -21.422 16.016 -4.887 1 44.59 188 ALA A N 1
ATOM 1434 C CA . ALA A 1 188 ? -22.438 17.047 -4.754 1 44.59 188 ALA A CA 1
ATOM 1435 C C . ALA A 1 188 ? -23.844 16.438 -4.75 1 44.59 188 ALA A C 1
ATOM 1437 O O . ALA A 1 188 ? -24.078 15.391 -5.352 1 44.59 188 ALA A O 1
ATOM 1438 N N . SER B 1 1 ? -28.25 10.805 6.051 1 19.36 1 SER B N 1
ATOM 1439 C CA . SER B 1 1 ? -27.844 9.539 6.652 1 19.36 1 SER B CA 1
ATOM 1440 C C . SER B 1 1 ? -26.344 9.32 6.508 1 19.36 1 SER B C 1
ATOM 1442 O O . SER B 1 1 ? -25.844 9.094 5.402 1 19.36 1 SER B O 1
ATOM 1444 N N . GLY B 1 2 ? -25.422 10.094 7.141 1 20.36 2 GLY B N 1
ATOM 1445 C CA . GLY B 1 2 ? -24.031 10.445 6.945 1 20.36 2 GLY B CA 1
ATOM 1446 C C . GLY B 1 2 ? -23.078 9.297 7.254 1 20.36 2 GLY B C 1
ATOM 1447 O O . GLY B 1 2 ? -23.125 8.734 8.344 1 20.36 2 GLY B O 1
ATOM 1448 N N . THR B 1 3 ? -22.766 8.516 6.258 1 22.45 3 THR B N 1
ATOM 1449 C CA . THR B 1 3 ? -22.078 7.242 6.457 1 22.45 3 THR B CA 1
ATOM 1450 C C . THR B 1 3 ? -20.812 7.438 7.285 1 22.45 3 THR B C 1
ATOM 1452 O O . THR B 1 3 ? -19.922 8.195 6.898 1 22.45 3 THR B O 1
ATOM 1455 N N . VAL B 1 4 ? -20.875 7.105 8.617 1 23.02 4 VAL B N 1
ATOM 1456 C CA . VAL B 1 4 ? -19.891 7.156 9.695 1 23.02 4 VAL B CA 1
ATOM 1457 C C . VAL B 1 4 ? -18.688 6.281 9.336 1 23.02 4 VAL B C 1
ATOM 1459 O O . VAL B 1 4 ? -18.859 5.125 8.938 1 23.02 4 VAL B O 1
ATOM 1462 N N . ILE B 1 5 ? -17.641 6.887 9.016 1 25.53 5 ILE B N 1
ATOM 1463 C CA . ILE B 1 5 ? -16.391 6.188 8.797 1 25.53 5 ILE B CA 1
ATOM 1464 C C . ILE B 1 5 ? -16.016 5.387 10.047 1 25.53 5 ILE B C 1
ATOM 1466 O O . ILE B 1 5 ? -15.828 5.957 11.125 1 25.53 5 ILE B O 1
ATOM 1470 N N . LYS B 1 6 ? -16.5 4.191 10.188 1 26.86 6 LYS B N 1
ATOM 1471 C CA . LYS B 1 6 ? -16.125 3.367 11.328 1 26.86 6 LYS B CA 1
ATOM 1472 C C . LYS B 1 6 ? -14.609 3.293 11.484 1 26.86 6 LYS B C 1
ATOM 1474 O O . LYS B 1 6 ? -13.898 2.928 10.547 1 26.86 6 LYS B O 1
ATOM 1479 N N . ALA B 1 7 ? -14.102 3.939 12.547 1 26.11 7 ALA B N 1
ATOM 1480 C CA . ALA B 1 7 ? -12.711 3.947 13 1 26.11 7 ALA B CA 1
ATOM 1481 C C . ALA B 1 7 ? -12.219 2.529 13.281 1 26.11 7 ALA B C 1
ATOM 1483 O O . ALA B 1 7 ? -12.75 1.842 14.156 1 26.11 7 ALA B O 1
ATOM 1484 N N . LEU B 1 8 ? -11.82 1.828 12.32 1 26.33 8 LEU B N 1
ATOM 1485 C CA . LEU B 1 8 ? -11.25 0.534 12.68 1 26.33 8 LEU B CA 1
ATOM 1486 C C . LEU B 1 8 ? -10.07 0.705 13.633 1 26.33 8 LEU B C 1
ATOM 1488 O O . LEU B 1 8 ? -9.172 1.514 13.383 1 26.33 8 LEU B O 1
ATOM 1492 N N . ASN B 1 9 ? -10.383 0.38 14.891 1 25.64 9 ASN B N 1
ATOM 1493 C CA . ASN B 1 9 ? -9.359 0.269 15.922 1 25.64 9 ASN B CA 1
ATOM 1494 C C . ASN B 1 9 ? -8.219 -0.656 15.492 1 25.64 9 ASN B C 1
ATOM 1496 O O . ASN B 1 9 ? -8.414 -1.868 15.375 1 25.64 9 ASN B O 1
ATOM 1500 N N . VAL B 1 10 ? -7.34 -0.175 14.797 1 29.31 10 VAL B N 1
ATOM 1501 C CA . VAL B 1 10 ? -6.137 -0.97 14.562 1 29.31 10 VAL B CA 1
ATOM 1502 C C . VAL B 1 10 ? -5.359 -1.126 15.867 1 29.31 10 VAL B C 1
ATOM 1504 O O . VAL B 1 10 ? -4.91 -0.137 16.453 1 29.31 10 VAL B O 1
ATOM 1507 N N . THR B 1 11 ? -5.656 -2.059 16.594 1 27.45 11 THR B N 1
ATOM 1508 C CA . THR B 1 11 ? -4.867 -2.398 17.781 1 27.45 11 THR B CA 1
ATOM 1509 C C . THR B 1 11 ? -3.391 -2.545 17.422 1 27.45 11 THR B C 1
ATOM 1511 O O . THR B 1 11 ? -3.049 -3.221 16.438 1 27.45 11 THR B O 1
ATOM 1514 N N . ALA B 1 12 ? -2.592 -1.613 17.969 1 29.02 12 ALA B N 1
ATOM 1515 C CA . ALA B 1 12 ? -1.139 -1.504 17.859 1 29.02 12 ALA B CA 1
ATOM 1516 C C . ALA B 1 12 ? -0.452 -2.73 18.453 1 29.02 12 ALA B C 1
ATOM 1518 O O . ALA B 1 12 ? -0.324 -2.85 19.672 1 29.02 12 ALA B O 1
ATOM 1519 N N . GLU B 1 13 ? -0.647 -3.992 18.188 1 28.08 13 GLU B N 1
ATOM 1520 C CA . GLU B 1 13 ? 0.308 -4.934 18.766 1 28.08 13 GLU B CA 1
ATOM 1521 C C . GLU B 1 13 ? 1.73 -4.629 18.297 1 28.08 13 GLU B C 1
ATOM 1523 O O . GLU B 1 13 ? 1.933 -4.074 17.219 1 28.08 13 GLU B O 1
ATOM 1528 N N . HIS B 1 14 ? 2.844 -4.738 19.188 1 30.97 14 HIS B N 1
ATOM 1529 C CA . HIS B 1 14 ? 4.281 -4.504 19.25 1 30.97 14 HIS B CA 1
ATOM 1530 C C . HIS B 1 14 ? 4.98 -5.012 17.984 1 30.97 14 HIS B C 1
ATOM 1532 O O . HIS B 1 14 ? 6.203 -5.16 17.969 1 30.97 14 HIS B O 1
ATOM 1538 N N . ARG B 1 15 ? 4.449 -5.598 16.984 1 34.59 15 ARG B N 1
ATOM 1539 C CA . ARG B 1 15 ? 5.316 -6.34 16.078 1 34.59 15 ARG B CA 1
ATOM 1540 C C . ARG B 1 15 ? 6.207 -5.398 15.273 1 34.59 15 ARG B C 1
ATOM 1542 O O . ARG B 1 15 ? 5.879 -4.223 15.094 1 34.59 15 ARG B O 1
ATOM 1549 N N . THR B 1 16 ? 7.492 -5.711 14.93 1 41.25 16 THR B N 1
ATOM 1550 C CA . THR B 1 16 ? 8.539 -5.363 13.977 1 41.25 16 THR B CA 1
ATOM 1551 C C . THR B 1 16 ? 7.949 -4.676 12.75 1 41.25 16 THR B C 1
ATOM 1553 O O . THR B 1 16 ? 6.742 -4.758 12.508 1 41.25 16 THR B O 1
ATOM 1556 N N . LEU B 1 17 ? 8.711 -3.777 12.047 1 54.81 17 LEU B N 1
ATOM 1557 C CA . LEU B 1 17 ? 8.352 -3.162 10.773 1 54.81 17 LEU B CA 1
ATOM 1558 C C . LEU B 1 17 ? 7.441 -4.082 9.961 1 54.81 17 LEU B C 1
ATOM 1560 O O . LEU B 1 17 ? 7.812 -5.215 9.656 1 54.81 17 LEU B O 1
ATOM 1564 N N . SER B 1 18 ? 6.227 -3.893 10.055 1 70.25 18 SER B N 1
ATOM 1565 C CA . SER B 1 18 ? 5.348 -4.801 9.328 1 70.25 18 SER B CA 1
ATOM 1566 C C . SER B 1 18 ? 5.785 -4.945 7.871 1 70.25 18 SER B C 1
ATOM 1568 O O . SER B 1 18 ? 6.043 -3.947 7.195 1 70.25 18 SER B O 1
ATOM 1570 N N . PRO B 1 19 ? 6.27 -6.055 7.586 1 85.75 19 PRO B N 1
ATOM 1571 C CA . PRO B 1 19 ? 6.676 -6.289 6.199 1 85.75 19 PRO B CA 1
ATOM 1572 C C . PRO B 1 19 ? 5.59 -5.922 5.195 1 85.75 19 PRO B C 1
ATOM 1574 O O . PRO B 1 19 ? 5.855 -5.836 3.994 1 85.75 19 PRO B O 1
ATOM 1577 N N . CYS B 1 20 ? 4.438 -5.613 5.758 1 94 20 CYS B N 1
ATOM 1578 C CA . CYS B 1 20 ? 3.32 -5.355 4.855 1 94 20 CYS B CA 1
ATOM 1579 C C . CYS B 1 20 ? 2.748 -3.963 5.082 1 94 20 CYS B C 1
ATOM 1581 O O . CYS B 1 20 ? 2.521 -3.559 6.223 1 94 20 CYS B O 1
ATOM 1583 N N . PRO B 1 21 ? 2.578 -3.25 3.932 1 91.25 21 PRO B N 1
ATOM 1584 C CA . PRO B 1 21 ? 1.795 -2.023 4.094 1 91.25 21 PRO B CA 1
ATOM 1585 C C . PRO B 1 21 ? 0.374 -2.291 4.586 1 91.25 21 PRO B C 1
ATOM 1587 O O . PRO B 1 21 ? -0.21 -3.328 4.262 1 91.25 21 PRO B O 1
ATOM 1590 N N . THR B 1 22 ? -0.113 -1.347 5.328 1 93.06 22 THR B N 1
ATOM 1591 C CA . THR B 1 22 ? -1.456 -1.518 5.871 1 93.06 22 THR B CA 1
ATOM 1592 C C . THR B 1 22 ? -2.502 -0.96 4.91 1 93.06 22 THR B C 1
ATOM 1594 O O . THR B 1 22 ? -2.434 0.207 4.516 1 93.06 22 THR B O 1
ATOM 1597 N N . THR B 1 23 ? -3.383 -1.785 4.512 1 94.31 23 THR B N 1
ATOM 1598 C CA . THR B 1 23 ? -4.516 -1.381 3.688 1 94.31 23 THR B CA 1
ATOM 1599 C C . THR B 1 23 ? -5.82 -1.472 4.477 1 94.31 23 THR B C 1
ATOM 1601 O O . THR B 1 23 ? -6.152 -2.527 5.02 1 94.31 23 THR B O 1
ATOM 1604 N N . ILE B 1 24 ? -6.551 -0.368 4.543 1 93.88 24 ILE B N 1
ATOM 1605 C CA . ILE B 1 24 ? -7.824 -0.341 5.25 1 93.88 24 ILE B CA 1
ATOM 1606 C C . ILE B 1 24 ? -8.961 -0.679 4.285 1 93.88 24 ILE B C 1
ATOM 1608 O O . ILE B 1 24 ? -9.094 -0.048 3.234 1 93.88 24 ILE B O 1
ATOM 1612 N N . CYS B 1 25 ? -9.773 -1.665 4.715 1 94.81 25 CYS B N 1
ATOM 1613 C CA . CYS B 1 25 ? -10.875 -2.121 3.873 1 94.81 25 CYS B CA 1
ATOM 1614 C C . CYS B 1 25 ? -12.188 -2.125 4.648 1 94.81 25 CYS B C 1
ATOM 1616 O O . CYS B 1 25 ? -12.188 -2.186 5.879 1 94.81 25 CYS B O 1
ATOM 1618 N N . PRO B 1 26 ? -13.32 -1.975 3.902 1 89.62 26 PRO B N 1
ATOM 1619 C CA . PRO B 1 26 ? -14.625 -2.143 4.547 1 89.62 26 PRO B CA 1
ATOM 1620 C C . PRO B 1 26 ? -14.781 -3.508 5.211 1 89.62 26 PRO B C 1
ATOM 1622 O O . PRO B 1 26 ? -14.008 -4.43 4.926 1 89.62 26 PRO B O 1
ATOM 1625 N N . GLU B 1 27 ? -15.969 -3.396 5.871 1 87.88 27 GLU B N 1
ATOM 1626 C CA . GLU B 1 27 ? -16.281 -4.676 6.5 1 87.88 27 GLU B CA 1
ATOM 1627 C C . GLU B 1 27 ? -16.609 -5.734 5.453 1 87.88 27 GLU B C 1
ATOM 1629 O O . GLU B 1 27 ? -17.094 -5.414 4.363 1 87.88 27 GLU B O 1
ATOM 1634 N N . ASN B 1 28 ? -16.234 -6.836 5.441 1 93.62 28 ASN B N 1
ATOM 1635 C CA . ASN B 1 28 ? -16.531 -7.988 4.598 1 93.62 28 ASN B CA 1
ATOM 1636 C C . ASN B 1 28 ? -15.578 -8.078 3.414 1 93.62 28 ASN B C 1
ATOM 1638 O O . ASN B 1 28 ? -15.906 -8.688 2.391 1 93.62 28 ASN B O 1
ATOM 1642 N N . HIS B 1 29 ? -14.602 -7.27 3.512 1 95.88 29 HIS B N 1
ATOM 1643 C CA . HIS B 1 29 ? -13.539 -7.375 2.52 1 95.88 29 HIS B CA 1
ATOM 1644 C C . HIS B 1 29 ? -12.234 -7.836 3.158 1 95.88 29 HIS B C 1
ATOM 1646 O O . HIS B 1 29 ? -12 -7.602 4.348 1 95.88 29 HIS B O 1
ATOM 1652 N N . PHE B 1 30 ? -11.438 -8.461 2.371 1 97.19 30 PHE B N 1
ATOM 1653 C CA . PHE B 1 30 ? -10.055 -8.734 2.748 1 97.19 30 PHE B CA 1
ATOM 1654 C C . PHE B 1 30 ? -9.102 -7.746 2.084 1 97.19 30 PHE B C 1
ATOM 1656 O O . PHE B 1 30 ? -9.273 -7.402 0.912 1 97.19 30 PHE B O 1
ATOM 1663 N N . SER B 1 31 ? -8.148 -7.305 2.836 1 97.44 31 SER B N 1
ATOM 1664 C CA . SER B 1 31 ? -7.09 -6.496 2.24 1 97.44 31 SER B CA 1
ATOM 1665 C C . SER B 1 31 ? -6.004 -7.379 1.628 1 97.44 31 SER B C 1
ATOM 1667 O O . SER B 1 31 ? -5.75 -8.484 2.105 1 97.44 31 SER B O 1
ATOM 1669 N N . PHE B 1 32 ? -5.367 -6.855 0.605 1 98.25 32 PHE B N 1
ATOM 1670 C CA . PHE B 1 32 ? -4.195 -7.535 0.07 1 98.25 32 PHE B CA 1
ATOM 1671 C C . PHE B 1 32 ? -3.154 -6.527 -0.406 1 98.25 32 PHE B C 1
ATOM 1673 O O . PHE B 1 32 ? -3.477 -5.363 -0.647 1 98.25 32 PHE B O 1
ATOM 1680 N N . PHE B 1 33 ? -1.994 -6.949 -0.425 1 97.75 33 PHE B N 1
ATOM 1681 C CA . PHE B 1 33 ? -0.872 -6.309 -1.098 1 97.75 33 PHE B CA 1
ATOM 1682 C C . PHE B 1 33 ? -0.001 -7.34 -1.805 1 97.75 33 PHE B C 1
ATOM 1684 O O . PHE B 1 33 ? 0.329 -8.383 -1.23 1 97.75 33 PHE B O 1
ATOM 1691 N N . ILE B 1 34 ? 0.335 -7.039 -3.033 1 98.5 34 ILE B N 1
ATOM 1692 C CA . ILE B 1 34 ? 1.175 -7.969 -3.783 1 98.5 34 ILE B CA 1
ATOM 1693 C C . ILE B 1 34 ? 2.217 -7.188 -4.586 1 98.5 34 ILE B C 1
ATOM 1695 O O . ILE B 1 34 ? 1.913 -6.137 -5.148 1 98.5 34 ILE B O 1
ATOM 1699 N N . GLN B 1 35 ? 3.369 -7.754 -4.559 1 97.69 35 GLN B N 1
ATOM 1700 C CA . GLN B 1 35 ? 4.477 -7.148 -5.293 1 97.69 35 GLN B CA 1
ATOM 1701 C C . GLN B 1 35 ? 5.32 -8.211 -5.992 1 97.69 35 GLN B C 1
ATOM 1703 O O . GLN B 1 35 ? 5.586 -9.273 -5.426 1 97.69 35 GLN B O 1
ATOM 1708 N N . SER B 1 36 ? 5.727 -7.875 -7.211 1 98.19 36 SER B N 1
ATOM 1709 C CA . SER B 1 36 ? 6.633 -8.773 -7.93 1 98.19 36 SER B CA 1
ATOM 1710 C C . SER B 1 36 ? 8.039 -8.719 -7.34 1 98.19 36 SER B C 1
ATOM 1712 O O . SER B 1 36 ? 8.344 -7.848 -6.527 1 98.19 36 SER B O 1
ATOM 1714 N N . GLY B 1 37 ? 8.875 -9.672 -7.781 1 97.19 37 GLY B N 1
ATOM 1715 C CA . GLY B 1 37 ? 10.297 -9.523 -7.508 1 97.19 37 GLY B CA 1
ATOM 1716 C C . GLY B 1 37 ? 10.945 -8.406 -8.297 1 97.19 37 GLY B C 1
ATOM 1717 O O . GLY B 1 37 ? 10.336 -7.859 -9.227 1 97.19 37 GLY B O 1
ATOM 1718 N N . ALA B 1 38 ? 12.109 -8.039 -7.789 1 93.94 38 ALA B N 1
ATOM 1719 C CA . ALA B 1 38 ? 12.953 -7.094 -8.516 1 93.94 38 ALA B CA 1
ATOM 1720 C C . ALA B 1 38 ? 14.227 -7.766 -9.016 1 93.94 38 ALA B C 1
ATOM 1722 O O . ALA B 1 38 ? 15.086 -8.148 -8.227 1 93.94 38 ALA B O 1
ATOM 1723 N N . ALA B 1 39 ? 14.219 -7.809 -10.312 1 92.62 39 ALA B N 1
ATOM 1724 C CA . ALA B 1 39 ? 15.344 -8.531 -10.906 1 92.62 39 ALA B CA 1
ATOM 1725 C C . ALA B 1 39 ? 15.5 -9.914 -10.273 1 92.62 39 ALA B C 1
ATOM 1727 O O . ALA B 1 39 ? 14.531 -10.672 -10.18 1 92.62 39 ALA B O 1
ATOM 1728 N N . ASN B 1 40 ? 16.719 -10.398 -10 1 94.31 40 ASN B N 1
ATOM 1729 C CA . ASN B 1 40 ? 16.969 -11.664 -9.32 1 94.31 40 ASN B CA 1
ATOM 1730 C C . ASN B 1 40 ? 17.438 -11.445 -7.883 1 94.31 40 ASN B C 1
ATOM 1732 O O . ASN B 1 40 ? 18.016 -12.352 -7.273 1 94.31 40 ASN B O 1
ATOM 1736 N N . VAL B 1 41 ? 17.125 -10.312 -7.344 1 93.81 41 VAL B N 1
ATOM 1737 C CA . VAL B 1 41 ? 17.734 -9.914 -6.078 1 93.81 41 VAL B CA 1
ATOM 1738 C C . VAL B 1 41 ? 16.656 -9.805 -5 1 93.81 41 VAL B C 1
ATOM 1740 O O . VAL B 1 41 ? 16.891 -10.18 -3.846 1 93.81 41 VAL B O 1
ATOM 1743 N N . VAL B 1 42 ? 15.547 -9.203 -5.312 1 94.25 42 VAL B N 1
ATOM 1744 C CA . VAL B 1 42 ? 14.492 -8.992 -4.324 1 94.25 42 VAL B CA 1
ATOM 1745 C C . VAL B 1 42 ? 13.336 -9.961 -4.586 1 94.25 42 VAL B C 1
ATOM 1747 O O . VAL B 1 42 ? 12.68 -9.875 -5.625 1 94.25 42 VAL B O 1
ATOM 1750 N N . PRO B 1 43 ? 13.062 -10.789 -3.633 1 97.44 43 PRO B N 1
ATOM 1751 C CA . PRO B 1 43 ? 11.938 -11.711 -3.814 1 97.44 43 PRO B CA 1
ATOM 1752 C C . PRO B 1 43 ? 10.586 -11.008 -3.754 1 97.44 43 PRO B C 1
ATOM 1754 O O . PRO B 1 43 ? 10.492 -9.883 -3.258 1 97.44 43 PRO B O 1
ATOM 1757 N N . PRO B 1 44 ? 9.562 -11.711 -4.328 1 98.5 44 PRO B N 1
ATOM 1758 C CA . PRO B 1 44 ? 8.219 -11.133 -4.266 1 98.5 44 PRO B CA 1
ATOM 1759 C C . PRO B 1 44 ? 7.633 -11.141 -2.855 1 98.5 44 PRO B C 1
ATOM 1761 O O . PRO B 1 44 ? 8.188 -11.789 -1.961 1 98.5 44 PRO B O 1
ATOM 1764 N N . LYS B 1 45 ? 6.57 -10.375 -2.754 1 97.94 45 LYS B N 1
ATOM 1765 C CA . LYS B 1 45 ? 5.879 -10.266 -1.475 1 97.94 45 LYS B CA 1
ATOM 1766 C C . LYS B 1 45 ? 4.367 -10.352 -1.659 1 97.94 45 LYS B C 1
ATOM 1768 O O . LYS B 1 45 ? 3.807 -9.703 -2.547 1 97.94 45 LYS B O 1
ATOM 1773 N N . ILE B 1 46 ? 3.738 -11.148 -0.862 1 98.75 46 ILE B N 1
ATOM 1774 C CA . ILE B 1 46 ? 2.281 -11.234 -0.829 1 98.75 46 ILE B CA 1
ATOM 1775 C C . ILE B 1 46 ? 1.786 -11.055 0.604 1 98.75 46 ILE B C 1
ATOM 1777 O O . ILE B 1 46 ? 2.203 -11.781 1.509 1 98.75 46 ILE B O 1
ATOM 1781 N N . CYS B 1 47 ? 0.998 -10.07 0.766 1 98.44 47 CYS B N 1
ATOM 1782 C CA . CYS B 1 47 ? 0.325 -9.812 2.035 1 98.44 47 CYS B CA 1
ATOM 1783 C C . CYS B 1 47 ? -1.182 -10 1.899 1 98.44 47 CYS B C 1
ATOM 1785 O O . CYS B 1 47 ? -1.771 -9.609 0.888 1 98.44 47 CYS B O 1
ATOM 1787 N N . PHE B 1 48 ? -1.736 -10.57 2.865 1 98.25 48 PHE B N 1
ATOM 1788 C CA . PHE B 1 48 ? -3.178 -10.781 2.953 1 98.25 48 PHE B CA 1
ATOM 1789 C C . PHE B 1 48 ? -3.684 -10.477 4.359 1 98.25 48 PHE B C 1
ATOM 1791 O O . PHE B 1 48 ? -3.078 -10.898 5.344 1 98.25 48 PHE B O 1
ATOM 1798 N N . ARG B 1 49 ? -4.742 -9.664 4.383 1 97.12 49 ARG B N 1
ATOM 1799 C CA . ARG B 1 49 ? -5.238 -9.141 5.652 1 97.12 49 ARG B CA 1
ATOM 1800 C C . ARG B 1 49 ? -4.125 -8.469 6.445 1 97.12 49 ARG B C 1
ATOM 1802 O O . ARG B 1 49 ? -3.965 -8.719 7.641 1 97.12 49 ARG B O 1
ATOM 1809 N N . ASN B 1 50 ? -3.252 -7.852 5.676 1 95.12 50 ASN B N 1
ATOM 1810 C CA . ASN B 1 50 ? -2.152 -7.027 6.172 1 95.12 50 ASN B CA 1
ATOM 1811 C C . ASN B 1 50 ? -1.084 -7.875 6.855 1 95.12 50 ASN B C 1
ATOM 1813 O O . ASN B 1 50 ? -0.296 -7.359 7.652 1 95.12 50 ASN B O 1
ATOM 1817 N N . GLU B 1 51 ? -1.062 -9.141 6.57 1 96.5 51 GLU B N 1
ATOM 1818 C CA . GLU B 1 51 ? -0.052 -10.062 7.086 1 96.5 51 GLU B CA 1
ATOM 1819 C C . GLU B 1 51 ? 0.739 -10.703 5.949 1 96.5 51 GLU B C 1
ATOM 1821 O O . GLU B 1 51 ? 0.172 -11.047 4.91 1 96.5 51 GLU B O 1
ATOM 1826 N N . LEU B 1 52 ? 1.967 -10.859 6.23 1 97.5 52 LEU B N 1
ATOM 1827 C CA . LEU B 1 52 ? 2.822 -11.484 5.23 1 97.5 52 LEU B CA 1
ATOM 1828 C C . LEU B 1 52 ? 2.494 -12.969 5.082 1 97.5 52 LEU B C 1
ATOM 1830 O O . LEU B 1 52 ? 2.518 -13.711 6.062 1 97.5 52 LEU B O 1
ATOM 1834 N N . VAL B 1 53 ? 2.221 -13.367 3.863 1 98.25 53 VAL B N 1
ATOM 1835 C CA . VAL B 1 53 ? 1.92 -14.781 3.66 1 98.25 53 VAL B CA 1
ATOM 1836 C C . VAL B 1 53 ? 3.01 -15.422 2.803 1 98.25 53 VAL B C 1
ATOM 1838 O O . VAL B 1 53 ? 3.199 -16.641 2.838 1 98.25 53 VAL B O 1
ATOM 1841 N N . LEU B 1 54 ? 3.693 -14.617 2.023 1 98.5 54 LEU B N 1
ATOM 1842 C CA . LEU B 1 54 ? 4.797 -15.078 1.19 1 98.5 54 LEU B CA 1
ATOM 1843 C C . LEU B 1 54 ? 5.852 -13.992 1.028 1 98.5 54 LEU B C 1
ATOM 1845 O O . LEU B 1 54 ? 5.52 -12.836 0.746 1 98.5 54 LEU B O 1
ATOM 1849 N N . GLY B 1 55 ? 7.109 -14.383 1.267 1 97.62 55 GLY B N 1
ATOM 1850 C CA . GLY B 1 55 ? 8.195 -13.43 1.139 1 97.62 55 GLY B CA 1
ATOM 1851 C C . GLY B 1 55 ? 9.477 -13.883 1.812 1 97.62 55 GLY B C 1
ATOM 1852 O O . GLY B 1 55 ? 9.578 -15.031 2.256 1 97.62 55 GLY B O 1
ATOM 1853 N N . VAL B 1 56 ? 10.344 -12.961 1.896 1 94.12 56 VAL B N 1
ATOM 1854 C CA . VAL B 1 56 ? 11.68 -13.258 2.4 1 94.12 56 VAL B CA 1
ATOM 1855 C C . VAL B 1 56 ? 11.602 -13.672 3.867 1 94.12 56 VAL B C 1
ATOM 1857 O O . VAL B 1 56 ? 12.18 -14.688 4.262 1 94.12 56 VAL B O 1
ATOM 1860 N N . ALA B 1 57 ? 10.844 -12.938 4.617 1 91.62 57 ALA B N 1
ATOM 1861 C CA . ALA B 1 57 ? 10.781 -13.188 6.055 1 91.62 57 ALA B CA 1
ATOM 1862 C C . ALA B 1 57 ? 10.117 -14.523 6.352 1 91.62 57 ALA B C 1
ATOM 1864 O O . ALA B 1 57 ? 10.398 -15.148 7.379 1 91.62 57 ALA B O 1
ATOM 1865 N N . LYS B 1 58 ? 9.305 -14.977 5.434 1 95.56 58 LYS B N 1
ATOM 1866 C CA . LYS B 1 58 ? 8.641 -16.266 5.582 1 95.56 58 LYS B CA 1
ATOM 1867 C C . LYS B 1 58 ? 9.492 -17.391 5 1 95.56 58 LYS B C 1
ATOM 1869 O O . LYS B 1 58 ? 9.18 -18.578 5.184 1 95.56 58 LYS B O 1
ATOM 1874 N N . LYS B 1 59 ? 10.508 -17.047 4.289 1 95.69 59 LYS B N 1
ATOM 1875 C CA . LYS B 1 59 ? 11.445 -17.984 3.672 1 95.69 59 LYS B CA 1
ATOM 1876 C C . LYS B 1 59 ? 10.727 -18.922 2.703 1 95.69 59 LYS B C 1
ATOM 1878 O O . LYS B 1 59 ? 11.055 -20.109 2.621 1 95.69 59 LYS B O 1
ATOM 1883 N N . ASN B 1 60 ? 9.711 -18.391 2.033 1 97.81 60 ASN B N 1
ATOM 1884 C CA . ASN B 1 60 ? 8.953 -19.266 1.139 1 97.81 60 ASN B CA 1
ATOM 1885 C C . ASN B 1 60 ? 8.812 -18.656 -0.25 1 97.81 60 ASN B C 1
ATOM 1887 O O . ASN B 1 60 ? 7.996 -19.109 -1.054 1 97.81 60 ASN B O 1
ATOM 1891 N N . ALA B 1 61 ? 9.531 -17.656 -0.555 1 98.44 61 ALA B N 1
ATOM 1892 C CA . ALA B 1 61 ? 9.555 -17.047 -1.888 1 98.44 61 ALA B CA 1
ATOM 1893 C C . ALA B 1 61 ? 10.711 -17.609 -2.717 1 98.44 61 ALA B C 1
ATOM 1895 O O . ALA B 1 61 ? 11.711 -18.062 -2.166 1 98.44 61 ALA B O 1
ATOM 1896 N N . GLY B 1 62 ? 10.5 -17.609 -4.062 1 98.12 62 GLY B N 1
ATOM 1897 C CA . GLY B 1 62 ? 11.547 -18.125 -4.934 1 98.12 62 GLY B CA 1
ATOM 1898 C C . GLY B 1 62 ? 11.344 -17.75 -6.391 1 98.12 62 GLY B C 1
ATOM 1899 O O . GLY B 1 62 ? 10.344 -17.125 -6.742 1 98.12 62 GLY B O 1
ATOM 1900 N N . VAL B 1 63 ? 12.297 -18.219 -7.148 1 98.31 63 VAL B N 1
ATOM 1901 C CA . VAL B 1 63 ? 12.32 -17.906 -8.57 1 98.31 63 VAL B CA 1
ATOM 1902 C C . VAL B 1 63 ? 11.094 -18.516 -9.25 1 98.31 63 VAL B C 1
ATOM 1904 O O . VAL B 1 63 ? 10.688 -19.625 -8.922 1 98.31 63 VAL B O 1
ATOM 1907 N N . GLY B 1 64 ? 10.523 -17.781 -10.234 1 98.75 64 GLY B N 1
ATOM 1908 C CA . GLY B 1 64 ? 9.414 -18.297 -11.016 1 98.75 64 GLY B CA 1
ATOM 1909 C C . GLY B 1 64 ? 8.078 -17.703 -10.602 1 98.75 64 GLY B C 1
ATOM 1910 O O . GLY B 1 64 ? 7.945 -16.484 -10.469 1 98.75 64 GLY B O 1
ATOM 1911 N N . ILE B 1 65 ? 7.117 -18.516 -10.539 1 98.94 65 ILE B N 1
ATOM 1912 C CA . ILE B 1 65 ? 5.77 -18.109 -10.156 1 98.94 65 ILE B CA 1
ATOM 1913 C C . ILE B 1 65 ? 5.535 -18.438 -8.688 1 98.94 65 ILE B C 1
ATOM 1915 O O . ILE B 1 65 ? 5.691 -19.578 -8.258 1 98.94 65 ILE B O 1
ATOM 1919 N N . ASN B 1 66 ? 5.27 -17.438 -7.91 1 98.94 66 ASN B N 1
ATOM 1920 C CA . ASN B 1 66 ? 4.91 -17.562 -6.504 1 98.94 66 ASN B CA 1
ATOM 1921 C C . ASN B 1 66 ? 3.404 -17.469 -6.293 1 98.94 66 ASN B C 1
ATOM 1923 O O . ASN B 1 66 ? 2.754 -16.578 -6.863 1 98.94 66 ASN B O 1
ATOM 1927 N N . VAL B 1 67 ? 2.85 -18.375 -5.469 1 98.88 67 VAL B N 1
ATOM 1928 C CA . VAL B 1 67 ? 1.397 -18.484 -5.375 1 98.88 67 VAL B CA 1
ATOM 1929 C C . VAL B 1 67 ? 0.982 -18.578 -3.908 1 98.88 67 VAL B C 1
ATOM 1931 O O . VAL B 1 67 ? 1.623 -19.281 -3.119 1 98.88 67 VAL B O 1
ATOM 1934 N N . ALA B 1 68 ? -0.017 -17.891 -3.557 1 98.88 68 ALA B N 1
ATOM 1935 C CA . ALA B 1 68 ? -0.729 -18.062 -2.293 1 98.88 68 ALA B CA 1
ATOM 1936 C C . ALA B 1 68 ? -2.223 -18.281 -2.531 1 98.88 68 ALA B C 1
ATOM 1938 O O . ALA B 1 68 ? -2.838 -17.578 -3.332 1 98.88 68 ALA B O 1
ATOM 1939 N N . VAL B 1 69 ? -2.754 -19.281 -1.852 1 98.75 69 VAL B N 1
ATOM 1940 C CA . VAL B 1 69 ? -4.172 -19.609 -1.953 1 98.75 69 VAL B CA 1
ATOM 1941 C C . VAL B 1 69 ? -4.844 -19.438 -0.592 1 98.75 69 VAL B C 1
ATOM 1943 O O . VAL B 1 69 ? -4.387 -20 0.407 1 98.75 69 VAL B O 1
ATOM 1946 N N . LEU B 1 70 ? -5.895 -18.703 -0.591 1 98.5 70 LEU B N 1
ATOM 1947 C CA . LEU B 1 70 ? -6.617 -18.406 0.64 1 98.5 70 LEU B CA 1
ATOM 1948 C C . LEU B 1 70 ? -8.07 -18.859 0.546 1 98.5 70 LEU B C 1
ATOM 1950 O O . LEU B 1 70 ? -8.648 -18.891 -0.543 1 98.5 70 LEU B O 1
ATOM 1954 N N . ASN B 1 71 ? -8.625 -19.094 1.68 1 97.81 71 ASN B N 1
ATOM 1955 C CA . ASN B 1 71 ? -10.062 -19.344 1.746 1 97.81 71 ASN B CA 1
ATOM 1956 C C . ASN B 1 71 ? -10.867 -18.078 1.51 1 97.81 71 ASN B C 1
ATOM 1958 O O . ASN B 1 71 ? -10.711 -17.094 2.234 1 97.81 71 ASN B O 1
ATOM 1962 N N . GLY B 1 72 ? -11.734 -18.094 0.569 1 96.31 72 GLY B N 1
ATOM 1963 C CA . GLY B 1 72 ? -12.461 -16.906 0.18 1 96.31 72 GLY B CA 1
ATOM 1964 C C . GLY B 1 72 ? -13.484 -16.469 1.213 1 96.31 72 GLY B C 1
ATOM 1965 O O . GLY B 1 72 ? -13.969 -15.328 1.174 1 96.31 72 GLY B O 1
ATOM 1966 N N . LYS B 1 73 ? -13.828 -17.344 2.127 1 95.19 73 LYS B N 1
ATOM 1967 C CA . LYS B 1 73 ? -14.805 -17.016 3.164 1 95.19 73 LYS B CA 1
ATOM 1968 C C . LYS B 1 73 ? -14.117 -16.578 4.453 1 95.19 73 LYS B C 1
ATOM 1970 O O . LYS B 1 73 ? -14.516 -15.594 5.07 1 95.19 73 LYS B O 1
ATOM 1975 N N . THR B 1 74 ? -13.062 -17.281 4.789 1 95.62 74 THR B N 1
ATOM 1976 C CA . THR B 1 74 ? -12.477 -17.062 6.105 1 95.62 74 THR B CA 1
ATOM 1977 C C . THR B 1 74 ? -11.203 -16.234 6 1 95.62 74 THR B C 1
ATOM 1979 O O . THR B 1 74 ? -10.758 -15.641 6.984 1 95.62 74 THR B O 1
ATOM 1982 N N . GLY B 1 75 ? -10.578 -16.359 4.887 1 97.19 75 GLY B N 1
ATOM 1983 C CA . GLY B 1 75 ? -9.328 -15.633 4.695 1 97.19 75 GLY B CA 1
ATOM 1984 C C . GLY B 1 75 ? -8.109 -16.422 5.145 1 97.19 75 GLY B C 1
ATOM 1985 O O . GLY B 1 75 ? -6.988 -15.906 5.113 1 97.19 75 GLY B O 1
ATOM 1986 N N . GLU B 1 76 ? -8.336 -17.609 5.504 1 97.75 76 GLU B N 1
ATOM 1987 C CA . GLU B 1 76 ? -7.23 -18.438 5.984 1 97.75 76 GLU B CA 1
ATOM 1988 C C . GLU B 1 76 ? -6.328 -18.875 4.836 1 97.75 76 GLU B C 1
ATOM 1990 O O . GLU B 1 76 ? -6.816 -19.219 3.756 1 97.75 76 GLU B O 1
ATOM 1995 N N . LEU B 1 77 ? -5.023 -18.906 5.148 1 98.25 77 LEU B N 1
ATOM 1996 C CA . LEU B 1 77 ? -4.074 -19.422 4.172 1 98.25 77 LEU B CA 1
ATOM 1997 C C . LEU B 1 77 ? -4.234 -20.938 4.02 1 98.25 77 LEU B C 1
ATOM 1999 O O . LEU B 1 77 ? -4.102 -21.688 4.996 1 98.25 77 LEU B O 1
ATOM 2003 N N . LEU B 1 78 ? -4.5 -21.297 2.852 1 98.5 78 LEU B N 1
ATOM 2004 C CA . LEU B 1 78 ? -4.66 -22.734 2.594 1 98.5 78 LEU B CA 1
ATOM 2005 C C . LEU B 1 78 ? -3.346 -23.359 2.141 1 98.5 78 LEU B C 1
ATOM 2007 O O . LEU B 1 78 ? -2.984 -24.453 2.588 1 98.5 78 LEU B O 1
ATOM 2011 N N . LYS B 1 79 ? -2.682 -22.688 1.229 1 97.94 79 LYS B N 1
ATOM 2012 C CA . LYS B 1 79 ? -1.432 -23.203 0.67 1 97.94 79 LYS B CA 1
ATOM 2013 C C . LYS B 1 79 ? -0.642 -22.078 -0.009 1 97.94 79 LYS B C 1
ATOM 2015 O O . LYS B 1 79 ? -1.224 -21.109 -0.488 1 97.94 79 LYS B O 1
ATOM 2020 N N . SER B 1 80 ? 0.702 -22.188 -0.007 1 98.38 80 SER B N 1
ATOM 2021 C CA . SER B 1 80 ? 1.584 -21.297 -0.757 1 98.38 80 SER B CA 1
ATOM 2022 C C . SER B 1 80 ? 2.768 -22.047 -1.343 1 98.38 80 SER B C 1
ATOM 2024 O O . SER B 1 80 ? 3.057 -23.172 -0.927 1 98.38 80 SER B O 1
ATOM 2026 N N . GLY B 1 81 ? 3.35 -21.469 -2.334 1 97.69 81 GLY B N 1
ATOM 2027 C CA . GLY B 1 81 ? 4.504 -22.094 -2.959 1 97.69 81 GLY B CA 1
ATOM 2028 C C . GLY B 1 81 ? 5.102 -21.266 -4.078 1 97.69 81 GLY B C 1
ATOM 2029 O O . GLY B 1 81 ? 4.57 -20.203 -4.422 1 97.69 81 GLY B O 1
ATOM 2030 N N . HIS B 1 82 ? 6.242 -21.734 -4.523 1 98.81 82 HIS B N 1
ATOM 2031 C CA . HIS B 1 82 ? 6.883 -21.141 -5.688 1 98.81 82 HIS B CA 1
ATOM 2032 C C . HIS B 1 82 ? 7.395 -22.219 -6.645 1 98.81 82 HIS B C 1
ATOM 2034 O O . HIS B 1 82 ? 7.793 -23.297 -6.211 1 98.81 82 HIS B O 1
ATOM 2040 N N . TYR B 1 83 ? 7.375 -21.891 -7.914 1 98.88 83 TYR B N 1
ATOM 2041 C CA . TYR B 1 83 ? 7.699 -22.844 -8.961 1 98.88 83 TYR B CA 1
ATOM 2042 C C . TYR B 1 83 ? 8.633 -22.234 -9.992 1 98.88 83 TYR B C 1
ATOM 2044 O O . TYR B 1 83 ? 8.266 -21.297 -10.695 1 98.88 83 TYR B O 1
ATOM 2052 N N . ASP B 1 84 ? 9.781 -22.828 -10.094 1 98.44 84 ASP B N 1
ATOM 2053 C CA . ASP B 1 84 ? 10.836 -22.344 -10.977 1 98.44 84 ASP B CA 1
ATOM 2054 C C . ASP B 1 84 ? 10.477 -22.594 -12.438 1 98.44 84 ASP B C 1
ATOM 2056 O O . ASP B 1 84 ? 10.375 -23.734 -12.875 1 98.44 84 ASP B O 1
ATOM 2060 N N . MET B 1 85 ? 10.383 -21.516 -13.211 1 98.56 85 MET B N 1
ATOM 2061 C CA . MET B 1 85 ? 10 -21.625 -14.617 1 98.56 85 MET B CA 1
ATOM 2062 C C . MET B 1 85 ? 11.227 -21.547 -15.516 1 98.56 85 MET B C 1
ATOM 2064 O O . MET B 1 85 ? 11.102 -21.391 -16.734 1 98.56 85 MET B O 1
ATOM 2068 N N . TRP B 1 86 ? 12.273 -21.531 -14.906 1 96.81 86 TRP B N 1
ATOM 2069 C CA . TRP B 1 86 ? 13.508 -21.531 -15.68 1 96.81 86 TRP B CA 1
ATOM 2070 C C . TRP B 1 86 ? 14.195 -22.891 -15.617 1 96.81 86 TRP B C 1
ATOM 2072 O O . TRP B 1 86 ? 14.18 -23.641 -16.594 1 96.81 86 TRP B O 1
ATOM 2082 N N . ALA B 1 87 ? 14.586 -23.312 -14.469 1 96.94 87 ALA B N 1
ATOM 2083 C CA . ALA B 1 87 ? 15.344 -24.547 -14.305 1 96.94 87 ALA B CA 1
ATOM 2084 C C . ALA B 1 87 ? 14.445 -25.688 -13.836 1 96.94 87 ALA B C 1
ATOM 2086 O O . ALA B 1 87 ? 14.836 -26.859 -13.883 1 96.94 87 ALA B O 1
ATOM 2087 N N . GLY B 1 88 ? 13.266 -25.344 -13.414 1 97 88 GLY B N 1
ATOM 2088 C CA . GLY B 1 88 ? 12.375 -26.359 -12.852 1 97 88 GLY B CA 1
ATOM 2089 C C . GLY B 1 88 ? 11.469 -27 -13.883 1 97 88 GLY B C 1
ATOM 2090 O O . GLY B 1 88 ? 11.773 -26.984 -15.078 1 97 88 GLY B O 1
ATOM 2091 N N . ASP B 1 89 ? 10.438 -27.734 -13.242 1 97.44 89 ASP B N 1
ATOM 2092 C CA . ASP B 1 89 ? 9.375 -28.359 -14.031 1 97.44 89 ASP B CA 1
ATOM 2093 C C . ASP B 1 89 ? 8.039 -27.656 -13.812 1 97.44 89 ASP B C 1
ATOM 2095 O O . ASP B 1 89 ? 7.738 -27.219 -12.703 1 97.44 89 ASP B O 1
ATOM 2099 N N . VAL B 1 90 ? 7.285 -27.578 -14.922 1 98.56 90 VAL B N 1
ATOM 2100 C CA . VAL B 1 90 ? 5.996 -26.891 -14.836 1 98.56 90 VAL B CA 1
ATOM 2101 C C . VAL B 1 90 ? 4.969 -27.812 -14.172 1 98.56 90 VAL B C 1
ATOM 2103 O O . VAL B 1 90 ? 3.953 -27.344 -13.656 1 98.56 90 VAL B O 1
ATOM 2106 N N . LYS B 1 91 ? 5.227 -29.047 -14.117 1 98.62 91 LYS B N 1
ATOM 2107 C CA . LYS B 1 91 ? 4.238 -30.031 -13.695 1 98.62 91 LYS B CA 1
ATOM 2108 C C . LYS B 1 91 ? 3.785 -29.766 -12.258 1 98.62 91 LYS B C 1
ATOM 2110 O O . LYS B 1 91 ? 2.592 -29.828 -11.961 1 98.62 91 LYS B O 1
ATOM 2115 N N . PRO B 1 92 ? 4.723 -29.484 -11.352 1 98.69 92 PRO B N 1
ATOM 2116 C CA . PRO B 1 92 ? 4.262 -29.219 -9.984 1 98.69 92 PRO B CA 1
ATOM 2117 C C . PRO B 1 92 ? 3.322 -28.016 -9.906 1 98.69 92 PRO B C 1
ATOM 2119 O O . PRO B 1 92 ? 2.387 -28.016 -9.102 1 98.69 92 PRO B O 1
ATOM 2122 N N . LEU B 1 93 ? 3.555 -27.016 -10.688 1 98.81 93 LEU B N 1
ATOM 2123 C CA . LEU B 1 93 ? 2.643 -25.875 -10.711 1 98.81 93 LEU B CA 1
ATOM 2124 C C . LEU B 1 93 ? 1.264 -26.297 -11.211 1 98.81 93 LEU B C 1
ATOM 2126 O O . LEU B 1 93 ? 0.247 -25.938 -10.609 1 98.81 93 LEU B O 1
ATOM 2130 N N . ILE B 1 94 ? 1.264 -27.062 -12.273 1 98.81 94 ILE B N 1
ATOM 2131 C CA . ILE B 1 94 ? 0.009 -27.516 -12.859 1 98.81 94 ILE B CA 1
ATOM 2132 C C . ILE B 1 94 ? -0.773 -28.344 -11.836 1 98.81 94 ILE B C 1
ATOM 2134 O O . ILE B 1 94 ? -1.974 -28.125 -11.648 1 98.81 94 ILE B O 1
ATOM 2138 N N . ASP B 1 95 ? -0.039 -29.234 -11.164 1 98.69 95 ASP B N 1
ATOM 2139 C CA . ASP B 1 95 ? -0.68 -30.062 -10.141 1 98.69 95 ASP B CA 1
ATOM 2140 C C . ASP B 1 95 ? -1.244 -29.188 -9.016 1 98.69 95 ASP B C 1
ATOM 2142 O O . ASP B 1 95 ? -2.346 -29.438 -8.523 1 98.69 95 ASP B O 1
ATOM 2146 N N . PHE B 1 96 ? -0.521 -28.25 -8.648 1 98.56 96 PHE B N 1
ATOM 2147 C CA . PHE B 1 96 ? -0.935 -27.312 -7.605 1 98.56 96 PHE B CA 1
ATOM 2148 C C . PHE B 1 96 ? -2.207 -26.578 -8.008 1 98.56 96 PHE B C 1
ATOM 2150 O O . PHE B 1 96 ? -3.152 -26.5 -7.223 1 98.56 96 PHE B O 1
ATOM 2157 N N . LEU B 1 97 ? -2.252 -26.047 -9.188 1 98.5 97 LEU B N 1
ATOM 2158 C CA . LEU B 1 97 ? -3.355 -25.219 -9.672 1 98.5 97 LEU B CA 1
ATOM 2159 C C . LEU B 1 97 ? -4.629 -26.047 -9.812 1 98.5 97 LEU B C 1
ATOM 2161 O O . LEU B 1 97 ? -5.73 -25.562 -9.555 1 98.5 97 LEU B O 1
ATOM 2165 N N . LYS B 1 98 ? -4.504 -27.281 -10.125 1 98.25 98 LYS B N 1
ATOM 2166 C CA . LYS B 1 98 ? -5.648 -28.141 -10.398 1 98.25 98 LYS B CA 1
ATOM 2167 C C . LYS B 1 98 ? -6.41 -28.469 -9.109 1 98.25 98 LYS B C 1
ATOM 2169 O O . LYS B 1 98 ? -7.621 -28.688 -9.141 1 98.25 98 LYS B O 1
ATOM 2174 N N . VAL B 1 99 ? -5.738 -28.422 -8.031 1 97.69 99 VAL B N 1
ATOM 2175 C CA . VAL B 1 99 ? -6.375 -28.906 -6.816 1 97.69 99 VAL B CA 1
ATOM 2176 C C . VAL B 1 99 ? -6.934 -27.734 -6.012 1 97.69 99 VAL B C 1
ATOM 2178 O O . VAL B 1 99 ? -7.512 -27.938 -4.941 1 97.69 99 VAL B O 1
ATOM 2181 N N . ILE B 1 100 ? -6.738 -26.594 -6.5 1 97.75 100 ILE B N 1
ATOM 2182 C CA . ILE B 1 100 ? -7.32 -25.438 -5.805 1 97.75 100 ILE B CA 1
ATOM 2183 C C . ILE B 1 100 ? -8.844 -25.562 -5.793 1 97.75 100 ILE B C 1
ATOM 2185 O O . ILE B 1 100 ? -9.453 -25.844 -6.824 1 97.75 100 ILE B O 1
ATOM 2189 N N . GLU B 1 101 ? -9.414 -25.328 -4.668 1 96.38 101 GLU B N 1
ATOM 2190 C CA . GLU B 1 101 ? -10.859 -25.484 -4.504 1 96.38 101 GLU B CA 1
ATOM 2191 C C . GLU B 1 101 ? -11.602 -24.234 -4.98 1 96.38 101 GLU B C 1
ATOM 2193 O O . GLU B 1 101 ? -11.102 -23.125 -4.844 1 96.38 101 GLU B O 1
ATOM 2198 N N . LYS B 1 102 ? -12.844 -24.5 -5.484 1 95.81 102 LYS B N 1
ATOM 2199 C CA . LYS B 1 102 ? -13.727 -23.375 -5.789 1 95.81 102 LYS B CA 1
ATOM 2200 C C . LYS B 1 102 ? -13.977 -22.516 -4.555 1 95.81 102 LYS B C 1
ATOM 2202 O O . LYS B 1 102 ? -14.164 -23.047 -3.455 1 95.81 102 LYS B O 1
ATOM 2207 N N . GLY B 1 103 ? -13.992 -21.172 -4.77 1 95.06 103 GLY B N 1
ATOM 2208 C CA . GLY B 1 103 ? -14.211 -20.25 -3.664 1 95.06 103 GLY B CA 1
ATOM 2209 C C . GLY B 1 103 ? -12.914 -19.75 -3.055 1 95.06 103 GLY B C 1
ATOM 2210 O O . GLY B 1 103 ? -12.938 -18.906 -2.154 1 95.06 103 GLY B O 1
ATOM 2211 N N . SER B 1 104 ? -11.836 -20.188 -3.613 1 97.38 104 SER B N 1
ATOM 2212 C CA . SER B 1 104 ? -10.539 -19.719 -3.123 1 97.38 104 SER B CA 1
ATOM 2213 C C . SER B 1 104 ? -10.117 -18.438 -3.82 1 97.38 104 SER B C 1
ATOM 2215 O O . SER B 1 104 ? -10.453 -18.219 -4.988 1 97.38 104 SER B O 1
ATOM 2217 N N . ILE B 1 105 ? -9.398 -17.625 -3.051 1 97.75 105 ILE B N 1
ATOM 2218 C CA . ILE B 1 105 ? -8.68 -16.484 -3.604 1 97.75 105 ILE B CA 1
ATOM 2219 C C . ILE B 1 105 ? -7.242 -16.891 -3.924 1 97.75 105 ILE B C 1
ATOM 2221 O O . ILE B 1 105 ? -6.598 -17.594 -3.139 1 97.75 105 ILE B O 1
ATOM 2225 N N . VAL B 1 106 ? -6.773 -16.469 -5.074 1 98.44 106 VAL B N 1
ATOM 2226 C CA . VAL B 1 106 ? -5.43 -16.844 -5.496 1 98.44 106 VAL B CA 1
ATOM 2227 C C . VAL B 1 106 ? -4.613 -15.578 -5.805 1 98.44 106 VAL B C 1
ATOM 2229 O O . VAL B 1 106 ? -5.078 -14.695 -6.527 1 98.44 106 VAL B O 1
ATOM 2232 N N . LEU B 1 107 ? -3.424 -15.438 -5.199 1 98.81 107 LEU B N 1
ATOM 2233 C CA . LEU B 1 107 ? -2.469 -14.375 -5.496 1 98.81 107 LEU B CA 1
ATOM 2234 C C . LEU B 1 107 ? -1.186 -14.945 -6.09 1 98.81 107 LEU B C 1
ATOM 2236 O O . LEU B 1 107 ? -0.63 -15.914 -5.559 1 98.81 107 LEU B O 1
ATOM 2240 N N . MET B 1 108 ? -0.721 -14.32 -7.215 1 98.88 108 MET B N 1
ATOM 2241 C CA . MET B 1 108 ? 0.484 -14.812 -7.879 1 98.88 108 MET B CA 1
ATOM 2242 C C . MET B 1 108 ? 1.433 -13.664 -8.203 1 98.88 108 MET B C 1
ATOM 2244 O O . MET B 1 108 ? 0.994 -12.594 -8.625 1 98.88 108 MET B O 1
ATOM 2248 N N . ALA B 1 109 ? 2.682 -13.898 -8.016 1 98.94 109 ALA B N 1
ATOM 2249 C CA . ALA B 1 109 ? 3.701 -12.891 -8.305 1 98.94 109 ALA B CA 1
ATOM 2250 C C . ALA B 1 109 ? 4.926 -13.531 -8.961 1 98.94 109 ALA B C 1
ATOM 2252 O O . ALA B 1 109 ? 5.352 -14.617 -8.57 1 98.94 109 ALA B O 1
ATOM 2253 N N . SER B 1 110 ? 5.48 -12.805 -9.883 1 98.88 110 SER B N 1
ATOM 2254 C CA . SER B 1 110 ? 6.66 -13.297 -10.586 1 98.88 110 SER B CA 1
ATOM 2255 C C . SER B 1 110 ? 7.941 -12.906 -9.859 1 98.88 110 SER B C 1
ATOM 2257 O O . SER B 1 110 ? 7.965 -11.938 -9.109 1 98.88 110 SER B O 1
ATOM 2259 N N . PHE B 1 111 ? 8.984 -13.742 -10.109 1 98.69 111 PHE B N 1
ATOM 2260 C CA . PHE B 1 111 ? 10.328 -13.43 -9.648 1 98.69 111 PHE B CA 1
ATOM 2261 C C . PHE B 1 111 ? 11.375 -13.938 -10.633 1 98.69 111 PHE B C 1
ATOM 2263 O O . PHE B 1 111 ? 11.359 -15.109 -11.008 1 98.69 111 PHE B O 1
ATOM 2270 N N . ASP B 1 112 ? 12.25 -13.102 -11.047 1 97.19 112 ASP B N 1
ATOM 2271 C CA . ASP B 1 112 ? 13.383 -13.414 -11.914 1 97.19 112 ASP B CA 1
ATOM 2272 C C . ASP B 1 112 ? 12.906 -13.82 -13.312 1 97.19 112 ASP B C 1
ATOM 2274 O O . ASP B 1 112 ? 12.961 -13.016 -14.242 1 97.19 112 ASP B O 1
ATOM 2278 N N . GLU B 1 113 ? 12.383 -15.078 -13.492 1 97.12 113 GLU B N 1
ATOM 2279 C CA . GLU B 1 113 ? 11.945 -15.594 -14.789 1 97.12 113 GLU B CA 1
ATOM 2280 C C . GLU B 1 113 ? 10.695 -16.453 -14.641 1 97.12 113 GLU B C 1
ATOM 2282 O O . GLU B 1 113 ? 10.773 -17.609 -14.219 1 97.12 113 GLU B O 1
ATOM 2287 N N . PRO B 1 114 ? 9.57 -15.906 -15.062 1 98.31 114 PRO B N 1
ATOM 2288 C CA . PRO B 1 114 ? 8.305 -16.594 -14.789 1 98.31 114 PRO B CA 1
ATOM 2289 C C . PRO B 1 114 ? 7.777 -17.359 -16 1 98.31 114 PRO B C 1
ATOM 2291 O O . PRO B 1 114 ? 6.77 -18.062 -15.898 1 98.31 114 PRO B O 1
ATOM 2294 N N . ALA B 1 115 ? 8.461 -17.453 -17.141 1 98.5 115 ALA B N 1
ATOM 2295 C CA . ALA B 1 115 ? 7.66 -17.719 -18.344 1 98.5 115 ALA B CA 1
ATOM 2296 C C . ALA B 1 115 ? 8.234 -18.891 -19.125 1 98.5 115 ALA B C 1
ATOM 2298 O O . ALA B 1 115 ? 7.5 -19.594 -19.828 1 98.5 115 ALA B O 1
ATOM 2299 N N . THR B 1 116 ? 9.508 -19.156 -19.016 1 98.25 116 THR B N 1
ATOM 2300 C CA . THR B 1 116 ? 10.18 -20.062 -19.938 1 98.25 116 THR B CA 1
ATOM 2301 C C . THR B 1 116 ? 9.5 -21.422 -19.969 1 98.25 116 THR B C 1
ATOM 2303 O O . THR B 1 116 ? 9.289 -22 -21.031 1 98.25 116 THR B O 1
ATOM 2306 N N . LYS B 1 117 ? 9.148 -21.969 -18.812 1 98.25 117 LYS B N 1
ATOM 2307 C CA . LYS B 1 117 ? 8.547 -23.297 -18.75 1 98.25 117 LYS B CA 1
ATOM 2308 C C . LYS B 1 117 ? 7.027 -23.203 -18.641 1 98.25 117 LYS B C 1
ATOM 2310 O O . LYS B 1 117 ? 6.34 -24.219 -18.578 1 98.25 117 LYS B O 1
ATOM 2315 N N . LEU B 1 118 ? 6.496 -22.031 -18.594 1 98.5 118 LEU B N 1
ATOM 2316 C CA . LEU B 1 118 ? 5.055 -21.844 -18.469 1 98.5 118 LEU B CA 1
ATOM 2317 C C . LEU B 1 118 ? 4.34 -22.219 -19.766 1 98.5 118 LEU B C 1
ATOM 2319 O O . LEU B 1 118 ? 4.266 -21.422 -20.688 1 98.5 118 LEU B O 1
ATOM 2323 N N . ASN B 1 119 ? 3.75 -23.391 -19.75 1 98.31 119 ASN B N 1
ATOM 2324 C CA . ASN B 1 119 ? 3.174 -23.906 -20.984 1 98.31 119 ASN B CA 1
ATOM 2325 C C . ASN B 1 119 ? 1.691 -23.547 -21.109 1 98.31 119 ASN B C 1
ATOM 2327 O O . ASN B 1 119 ? 1.135 -22.891 -20.219 1 98.31 119 ASN B O 1
ATOM 2331 N N . GLU B 1 120 ? 1.121 -24.047 -22.172 1 98.25 120 GLU B N 1
ATOM 2332 C CA . GLU B 1 120 ? -0.25 -23.656 -22.5 1 98.25 120 GLU B CA 1
ATOM 2333 C C . GLU B 1 120 ? -1.229 -24.172 -21.453 1 98.25 120 GLU B C 1
ATOM 2335 O O . GLU B 1 120 ? -2.201 -23.484 -21.109 1 98.25 120 GLU B O 1
ATOM 2340 N N . GLU B 1 121 ? -1.006 -25.297 -20.938 1 98.56 121 GLU B N 1
ATOM 2341 C CA . GLU B 1 121 ? -1.897 -25.859 -19.922 1 98.56 121 GLU B CA 1
ATOM 2342 C C . GLU B 1 121 ? -1.897 -25.016 -18.656 1 98.56 121 GLU B C 1
ATOM 2344 O O . GLU B 1 121 ? -2.959 -24.688 -18.125 1 98.56 121 GLU B O 1
ATOM 2349 N N . ALA B 1 122 ? -0.709 -24.703 -18.234 1 98.75 122 ALA B N 1
ATOM 2350 C CA . ALA B 1 122 ? -0.591 -23.859 -17.047 1 98.75 122 ALA B CA 1
ATOM 2351 C C . ALA B 1 122 ? -1.254 -22.5 -17.281 1 98.75 122 ALA B C 1
ATOM 2353 O O . ALA B 1 122 ? -1.988 -22.016 -16.422 1 98.75 122 ALA B O 1
ATOM 2354 N N . ARG B 1 123 ? -1.015 -21.891 -18.406 1 98.69 123 ARG B N 1
ATOM 2355 C CA . ARG B 1 123 ? -1.602 -20.594 -18.734 1 98.69 123 ARG B CA 1
ATOM 2356 C C . ARG B 1 123 ? -3.125 -20.672 -18.75 1 98.69 123 ARG B C 1
ATOM 2358 O O . ARG B 1 123 ? -3.801 -19.75 -18.266 1 98.69 123 ARG B O 1
ATOM 2365 N N . LYS B 1 124 ? -3.625 -21.75 -19.281 1 97.94 124 LYS B N 1
ATOM 2366 C CA . LYS B 1 124 ? -5.074 -21.922 -19.344 1 97.94 124 LYS B CA 1
ATOM 2367 C C . LYS B 1 124 ? -5.672 -22.016 -17.938 1 97.94 124 LYS B C 1
ATOM 2369 O O . LYS B 1 124 ? -6.738 -21.453 -17.672 1 97.94 124 LYS B O 1
ATOM 2374 N N . LEU B 1 125 ? -5.043 -22.719 -17.047 1 98.12 125 LEU B N 1
ATOM 2375 C CA . LEU B 1 125 ? -5.527 -22.859 -15.688 1 98.12 125 LEU B CA 1
ATOM 2376 C C . LEU B 1 125 ? -5.57 -21.5 -14.984 1 98.12 125 LEU B C 1
ATOM 2378 O O . LEU B 1 125 ? -6.512 -21.219 -14.25 1 98.12 125 LEU B O 1
ATOM 2382 N N . ILE B 1 126 ? -4.602 -20.688 -15.234 1 98.25 126 ILE B N 1
ATOM 2383 C CA . ILE B 1 126 ? -4.531 -19.359 -14.617 1 98.25 126 ILE B CA 1
ATOM 2384 C C . ILE B 1 126 ? -5.555 -18.438 -15.266 1 98.25 126 ILE B C 1
ATOM 2386 O O . ILE B 1 126 ? -6.195 -17.625 -14.586 1 98.25 126 ILE B O 1
ATOM 2390 N N . LEU B 1 127 ? -5.691 -18.625 -16.578 1 97.44 127 LEU B N 1
ATOM 2391 C CA . LEU B 1 127 ? -6.73 -17.891 -17.297 1 97.44 127 LEU B CA 1
ATOM 2392 C C . LEU B 1 127 ? -8.102 -18.172 -16.688 1 97.44 127 LEU B C 1
ATOM 2394 O O . LEU B 1 127 ? -8.906 -17.25 -16.516 1 97.44 127 LEU B O 1
ATOM 2398 N N . ASP B 1 128 ? -8.344 -19.344 -16.312 1 96.62 128 ASP B N 1
ATOM 2399 C CA . ASP B 1 128 ? -9.625 -19.766 -15.773 1 96.62 128 ASP B CA 1
ATOM 2400 C C . ASP B 1 128 ? -9.867 -19.172 -14.383 1 96.62 128 ASP B C 1
ATOM 2402 O O . ASP B 1 128 ? -10.992 -19.188 -13.883 1 96.62 128 ASP B O 1
ATOM 2406 N N . MET B 1 129 ? -8.852 -18.656 -13.828 1 97.31 129 MET B N 1
ATOM 2407 C CA . MET B 1 129 ? -9.008 -18.062 -12.5 1 97.31 129 MET B CA 1
ATOM 2408 C C . MET B 1 129 ? -9.18 -16.547 -12.609 1 97.31 129 MET B C 1
ATOM 2410 O O . MET B 1 129 ? -9.289 -15.859 -11.594 1 97.31 129 MET B O 1
ATOM 2414 N N . GLY B 1 130 ? -9.086 -16.062 -13.859 1 97.12 130 GLY B N 1
ATOM 2415 C CA . GLY B 1 130 ? -9.461 -14.664 -14.055 1 97.12 130 GLY B CA 1
ATOM 2416 C C . GLY B 1 130 ? -8.352 -13.828 -14.664 1 97.12 130 GLY B C 1
ATOM 2417 O O . GLY B 1 130 ? -8.531 -12.641 -14.922 1 97.12 130 GLY B O 1
ATOM 2418 N N . SER B 1 131 ? -7.203 -14.438 -14.906 1 97.38 131 SER B N 1
ATOM 2419 C CA . SER B 1 131 ? -6.121 -13.656 -15.492 1 97.38 131 SER B CA 1
ATOM 2420 C C . SER B 1 131 ? -6.398 -13.352 -16.969 1 97.38 131 SER B C 1
ATOM 2422 O O . SER B 1 131 ? -6.887 -14.211 -17.703 1 97.38 131 SER B O 1
ATOM 2424 N N . SER B 1 132 ? -6.039 -12.141 -17.344 1 96.62 132 SER B N 1
ATOM 2425 C CA . SER B 1 132 ? -6.125 -11.789 -18.766 1 96.62 132 SER B CA 1
ATOM 2426 C C . SER B 1 132 ? -4.738 -11.664 -19.391 1 96.62 132 SER B C 1
ATOM 2428 O O . SER B 1 132 ? -4.574 -11.859 -20.594 1 96.62 132 SER B O 1
ATOM 2430 N N . MET B 1 133 ? -3.77 -11.422 -18.578 1 97.56 133 MET B N 1
ATOM 2431 C CA . MET B 1 133 ? -2.453 -11.07 -19.094 1 97.56 133 MET B CA 1
ATOM 2432 C C . MET B 1 133 ? -1.558 -12.305 -19.188 1 97.56 133 MET B C 1
ATOM 2434 O O . MET B 1 133 ? -0.526 -12.281 -19.859 1 97.56 133 MET B O 1
ATOM 2438 N N . ILE B 1 134 ? -1.964 -13.398 -18.609 1 98.12 134 ILE B N 1
ATOM 2439 C CA . ILE B 1 134 ? -1.113 -14.578 -18.484 1 98.12 134 ILE B CA 1
ATOM 2440 C C . ILE B 1 134 ? -0.729 -15.086 -19.859 1 98.12 134 ILE B C 1
ATOM 2442 O O . ILE B 1 134 ? 0.343 -15.672 -20.047 1 98.12 134 ILE B O 1
ATOM 2446 N N . LYS B 1 135 ? -1.482 -14.836 -20.797 1 97.12 135 LYS B N 1
ATOM 2447 C CA . LYS B 1 135 ? -1.239 -15.305 -22.172 1 97.12 135 LYS B CA 1
ATOM 2448 C C . LYS B 1 135 ? -0.011 -14.625 -22.766 1 97.12 135 LYS B C 1
ATOM 2450 O O . LYS B 1 135 ? 0.615 -15.164 -23.688 1 97.12 135 LYS B O 1
ATOM 2455 N N . THR B 1 136 ? 0.338 -13.508 -22.219 1 97.69 136 THR B N 1
ATOM 2456 C CA . THR B 1 136 ? 1.393 -12.734 -22.875 1 97.69 136 THR B CA 1
ATOM 2457 C C . THR B 1 136 ? 2.615 -12.625 -21.969 1 97.69 136 THR B C 1
ATOM 2459 O O . THR B 1 136 ? 3.623 -12.023 -22.344 1 97.69 136 THR B O 1
ATOM 2462 N N . VAL B 1 137 ? 2.51 -13.18 -20.781 1 98.31 137 VAL B N 1
ATOM 2463 C CA . VAL B 1 137 ? 3.662 -13.109 -19.891 1 98.31 137 VAL B CA 1
ATOM 2464 C C . VAL B 1 137 ? 4.863 -13.781 -20.547 1 98.31 137 VAL B C 1
ATOM 2466 O O . VAL B 1 137 ? 4.773 -14.93 -21 1 98.31 137 VAL B O 1
ATOM 2469 N N . GLY B 1 138 ? 6 -13 -20.578 1 97.69 138 GLY B N 1
ATOM 2470 C CA . GLY B 1 138 ? 7.184 -13.492 -21.266 1 97.69 138 GLY B CA 1
ATOM 2471 C C . GLY B 1 138 ? 8.414 -13.523 -20.375 1 97.69 138 GLY B C 1
ATOM 2472 O O . GLY B 1 138 ? 8.312 -13.391 -19.156 1 97.69 138 GLY B O 1
ATOM 2473 N N . PHE B 1 139 ? 9.547 -13.805 -21.047 1 96.75 139 PHE B N 1
ATOM 2474 C CA . PHE B 1 139 ? 10.844 -13.977 -20.406 1 96.75 139 PHE B CA 1
ATOM 2475 C C . PHE B 1 139 ? 11.188 -12.758 -19.547 1 96.75 139 PHE B C 1
ATOM 2477 O O . PHE B 1 139 ? 11.281 -11.641 -20.062 1 96.75 139 PHE B O 1
ATOM 2484 N N . ARG B 1 140 ? 11.211 -12.891 -18.266 1 96.81 140 ARG B N 1
ATOM 2485 C CA . ARG B 1 140 ? 11.672 -11.93 -17.25 1 96.81 140 ARG B CA 1
ATOM 2486 C C . ARG B 1 140 ? 10.68 -10.781 -17.109 1 96.81 140 ARG B C 1
ATOM 2488 O O . ARG B 1 140 ? 10.992 -9.758 -16.5 1 96.81 140 ARG B O 1
ATOM 2495 N N . ASP B 1 141 ? 9.508 -10.961 -17.625 1 97.31 141 ASP B N 1
ATOM 2496 C CA . ASP B 1 141 ? 8.445 -10.008 -17.312 1 97.31 141 ASP B CA 1
ATOM 2497 C C . ASP B 1 141 ? 8.164 -9.969 -15.812 1 97.31 141 ASP B C 1
ATOM 2499 O O . ASP B 1 141 ? 8.289 -10.984 -15.125 1 97.31 141 ASP B O 1
ATOM 2503 N N . ASN B 1 142 ? 7.816 -8.828 -15.352 1 97.25 142 ASN B N 1
ATOM 2504 C CA . ASN B 1 142 ? 7.145 -8.789 -14.062 1 97.25 142 ASN B CA 1
ATOM 2505 C C . ASN B 1 142 ? 5.633 -8.898 -14.211 1 97.25 142 ASN B C 1
ATOM 2507 O O . ASN B 1 142 ? 5.047 -8.289 -15.109 1 97.25 142 ASN B O 1
ATOM 2511 N N . TRP B 1 143 ? 5.062 -9.711 -13.328 1 98.5 143 TRP B N 1
ATOM 2512 C CA . TRP B 1 143 ? 3.633 -9.992 -13.406 1 98.5 143 TRP B CA 1
ATOM 2513 C C . TRP B 1 143 ? 3.062 -10.281 -12.023 1 98.5 143 TRP B C 1
ATOM 2515 O O . TRP B 1 143 ? 3.674 -11.008 -11.227 1 98.5 143 TRP B O 1
ATOM 2525 N N . ILE B 1 144 ? 1.951 -9.688 -11.773 1 98.81 144 ILE B N 1
ATOM 2526 C CA . ILE B 1 144 ? 1.204 -9.977 -10.555 1 98.81 144 ILE B CA 1
ATOM 2527 C C . ILE B 1 144 ? -0.276 -10.156 -10.883 1 98.81 144 ILE B C 1
ATOM 2529 O O . ILE B 1 144 ? -0.786 -9.531 -11.82 1 98.81 144 ILE B O 1
ATOM 2533 N N . PHE B 1 145 ? -0.878 -10.992 -10.016 1 98.44 145 PHE B N 1
ATOM 2534 C CA . PHE B 1 145 ? -2.258 -11.367 -10.312 1 98.44 145 PHE B CA 1
ATOM 2535 C C . PHE B 1 145 ? -2.992 -11.766 -9.031 1 98.44 145 PHE B C 1
ATOM 2537 O O . PHE B 1 145 ? -2.439 -12.469 -8.188 1 98.44 145 PHE B O 1
ATOM 2544 N N . VAL B 1 146 ? -4.199 -11.25 -8.953 1 98.31 146 VAL B N 1
ATOM 2545 C CA . VAL B 1 146 ? -5.133 -11.695 -7.918 1 98.31 146 VAL B CA 1
ATOM 2546 C C . VAL B 1 146 ? -6.438 -12.156 -8.562 1 98.31 146 VAL B C 1
ATOM 2548 O O . VAL B 1 146 ? -7.07 -11.406 -9.305 1 98.31 146 VAL B O 1
ATOM 2551 N N . GLY B 1 147 ? -6.832 -13.414 -8.266 1 97.25 147 GLY B N 1
ATOM 2552 C CA . GLY B 1 147 ? -8.055 -13.961 -8.82 1 97.25 147 GLY B CA 1
ATOM 2553 C C . GLY B 1 147 ? -8.719 -14.977 -7.902 1 97.25 147 GLY B C 1
ATOM 2554 O O . GLY B 1 147 ? -8.586 -14.898 -6.68 1 97.25 147 GLY B O 1
ATOM 2555 N N . GLY B 1 148 ? -9.523 -15.789 -8.539 1 96.19 148 GLY B N 1
ATOM 2556 C CA . GLY B 1 148 ? -10.273 -16.766 -7.766 1 96.19 148 GLY B CA 1
ATOM 2557 C C . GLY B 1 148 ? -10.664 -17.984 -8.57 1 96.19 148 GLY B C 1
ATOM 2558 O O . GLY B 1 148 ? -10.953 -17.891 -9.758 1 96.19 148 GLY B O 1
ATOM 2559 N N . LYS B 1 149 ? -10.695 -19.031 -7.855 1 95.56 149 LYS B N 1
ATOM 2560 C CA . LYS B 1 149 ? -11.18 -20.25 -8.484 1 95.56 149 LYS B CA 1
ATOM 2561 C C . LYS B 1 149 ? -12.703 -20.281 -8.539 1 95.56 149 LYS B C 1
ATOM 2563 O O . LYS B 1 149 ? -13.375 -20.188 -7.508 1 95.56 149 LYS B O 1
ATOM 2568 N N . GLY B 1 150 ? -13.266 -20.297 -9.734 1 90.31 150 GLY B N 1
ATOM 2569 C CA . GLY B 1 150 ? -14.711 -20.359 -9.891 1 90.31 150 GLY B CA 1
ATOM 2570 C C . GLY B 1 150 ? -15.344 -18.984 -10.062 1 90.31 150 GLY B C 1
ATOM 2571 O O . GLY B 1 150 ? -16.562 -18.875 -10.242 1 90.31 150 GLY B O 1
ATOM 2572 N N . ALA B 1 151 ? -14.641 -17.906 -9.938 1 81.06 151 ALA B N 1
ATOM 2573 C CA . ALA B 1 151 ? -15.18 -16.547 -10.055 1 81.06 151 ALA B CA 1
ATOM 2574 C C . ALA B 1 151 ? -15.711 -16.297 -11.469 1 81.06 151 ALA B C 1
ATOM 2576 O O . ALA B 1 151 ? -16.672 -15.547 -11.648 1 81.06 151 ALA B O 1
ATOM 2577 N N . ASN B 1 152 ? -15.273 -16.906 -12.383 1 81.06 152 ASN B N 1
ATOM 2578 C CA . ASN B 1 152 ? -15.711 -16.797 -13.773 1 81.06 152 ASN B CA 1
ATOM 2579 C C . ASN B 1 152 ? -15.734 -15.344 -14.234 1 81.06 152 ASN B C 1
ATOM 2581 O O . ASN B 1 152 ? -16.656 -14.922 -14.93 1 81.06 152 ASN B O 1
ATOM 2585 N N . VAL B 1 153 ? -15.023 -14.438 -13.688 1 85.19 153 VAL B N 1
ATOM 2586 C CA . VAL B 1 153 ? -14.867 -13.047 -14.102 1 85.19 153 VAL B CA 1
ATOM 2587 C C . VAL B 1 153 ? -13.383 -12.703 -14.203 1 85.19 153 VAL B C 1
ATOM 2589 O O . VAL B 1 153 ? -12.555 -13.297 -13.508 1 85.19 153 VAL B O 1
ATOM 2592 N N . GLN B 1 154 ? -13.18 -11.781 -15.117 1 91.06 154 GLN B N 1
ATOM 2593 C CA . GLN B 1 154 ? -11.812 -11.305 -15.219 1 91.06 154 GLN B CA 1
ATOM 2594 C C . GLN B 1 154 ? -11.445 -10.414 -14.031 1 91.06 154 GLN B C 1
ATOM 2596 O O . GLN B 1 154 ? -12.25 -9.594 -13.594 1 91.06 154 GLN B O 1
ATOM 2601 N N . SER B 1 155 ? -10.273 -10.664 -13.594 1 92.75 155 SER B N 1
ATOM 2602 C CA . SER B 1 155 ? -9.797 -9.891 -12.453 1 92.75 155 SER B CA 1
ATOM 2603 C C . SER B 1 155 ? -9.344 -8.5 -12.875 1 92.75 155 SER B C 1
ATOM 2605 O O . SER B 1 155 ? -8.711 -8.336 -13.922 1 92.75 155 SER B O 1
ATOM 2607 N N . THR B 1 156 ? -9.617 -7.527 -12.023 1 90.38 156 THR B N 1
ATOM 2608 C CA . THR B 1 156 ? -9.07 -6.191 -12.219 1 90.38 156 THR B CA 1
ATOM 2609 C C . THR B 1 156 ? -7.766 -6.023 -11.445 1 90.38 156 THR B C 1
ATOM 2611 O O . THR B 1 156 ? -7.129 -4.969 -11.508 1 90.38 156 THR B O 1
ATOM 2614 N N . PHE B 1 157 ? -7.391 -7.031 -10.727 1 95.62 157 PHE B N 1
ATOM 2615 C CA . PHE B 1 157 ? -6.188 -6.984 -9.906 1 95.62 157 PHE B CA 1
ATOM 2616 C C . PHE B 1 157 ? -5.043 -7.734 -10.578 1 95.62 157 PHE B C 1
ATOM 2618 O O . PHE B 1 157 ? -4.656 -8.812 -10.133 1 95.62 157 PHE B O 1
ATOM 2625 N N . GLU B 1 158 ? -4.57 -7.07 -11.586 1 97.06 158 GLU B N 1
ATOM 2626 C CA . GLU B 1 158 ? -3.486 -7.664 -12.359 1 97.06 158 GLU B CA 1
ATOM 2627 C C . GLU B 1 158 ? -2.611 -6.59 -13 1 97.06 158 GLU B C 1
ATOM 2629 O O . GLU B 1 158 ? -3.109 -5.539 -13.414 1 97.06 158 GLU B O 1
ATOM 2634 N N . LYS B 1 159 ? -1.327 -6.859 -13.031 1 96.69 159 LYS B N 1
ATOM 2635 C CA . LYS B 1 159 ? -0.373 -5.957 -13.664 1 96.69 159 LYS B CA 1
ATOM 2636 C C . LYS B 1 159 ? 0.774 -6.734 -14.305 1 96.69 159 LYS B C 1
ATOM 2638 O O . LYS B 1 159 ? 1.217 -7.754 -13.773 1 96.69 159 LYS B O 1
ATOM 2643 N N . GLN B 1 160 ? 1.176 -6.219 -15.438 1 96.81 160 GLN B N 1
ATOM 2644 C CA . GLN B 1 160 ? 2.322 -6.781 -16.141 1 96.81 160 GLN B CA 1
ATOM 2645 C C . GLN B 1 160 ? 3.273 -5.684 -16.609 1 96.81 160 GLN B C 1
ATOM 2647 O O . GLN B 1 160 ? 2.836 -4.629 -17.078 1 96.81 160 GLN B O 1
ATOM 2652 N N . LEU B 1 161 ? 4.516 -5.926 -16.406 1 95.25 161 LEU B N 1
ATOM 2653 C CA . LEU B 1 161 ? 5.555 -5.098 -17 1 95.25 161 LEU B CA 1
ATOM 2654 C C . LEU B 1 161 ? 6.508 -5.945 -17.844 1 95.25 161 LEU B C 1
ATOM 2656 O O . LEU B 1 161 ? 7.234 -6.785 -17.312 1 95.25 161 LEU B O 1
ATOM 2660 N N . LYS B 1 162 ? 6.504 -5.617 -19.094 1 95 162 LYS B N 1
ATOM 2661 C CA . LYS B 1 162 ? 7.289 -6.402 -20.047 1 95 162 LYS B CA 1
ATOM 2662 C C . LYS B 1 162 ? 8.781 -6.117 -19.891 1 95 162 LYS B C 1
ATOM 2664 O O . LYS B 1 162 ? 9.18 -4.965 -19.703 1 95 162 LYS B O 1
ATOM 2669 N N . ASN B 1 163 ? 9.547 -7.188 -19.984 1 94.06 163 ASN B N 1
ATOM 2670 C CA . ASN B 1 163 ? 10.992 -7.039 -20.109 1 94.06 163 ASN B CA 1
ATOM 2671 C C . ASN B 1 163 ? 11.383 -6.516 -21.484 1 94.06 163 ASN B C 1
ATOM 2673 O O . ASN B 1 163 ? 11.031 -7.117 -22.5 1 94.06 163 ASN B O 1
ATOM 2677 N N . ASP B 1 164 ? 11.898 -5.348 -21.375 1 88.88 164 ASP B N 1
ATOM 2678 C CA . ASP B 1 164 ? 12.375 -4.703 -22.594 1 88.88 164 ASP B CA 1
ATOM 2679 C C . ASP B 1 164 ? 13.766 -4.113 -22.391 1 88.88 164 ASP B C 1
ATOM 2681 O O . ASP B 1 164 ? 13.922 -3.076 -21.75 1 88.88 164 ASP B O 1
ATOM 2685 N N . GLN B 1 165 ? 14.719 -4.695 -23 1 81.06 165 GLN B N 1
ATOM 2686 C CA . GLN B 1 165 ? 16.109 -4.305 -22.797 1 81.06 165 GLN B CA 1
ATOM 2687 C C . GLN B 1 165 ? 16.328 -2.834 -23.141 1 81.06 165 GLN B C 1
ATOM 2689 O O . GLN B 1 165 ? 17.172 -2.168 -22.547 1 81.06 165 GLN B O 1
ATOM 2694 N N . GLY B 1 166 ? 15.656 -2.33 -24.078 1 78.94 166 GLY B N 1
ATOM 2695 C CA . GLY B 1 166 ? 15.797 -0.935 -24.469 1 78.94 166 GLY B CA 1
ATOM 2696 C C . GLY B 1 166 ? 15.102 0.017 -23.516 1 78.94 166 GLY B C 1
ATOM 2697 O O . GLY B 1 166 ? 15.445 1.199 -23.453 1 78.94 166 GLY B O 1
ATOM 2698 N N . LYS B 1 167 ? 14.125 -0.469 -22.594 1 78.56 167 LYS B N 1
ATOM 2699 C CA . LYS B 1 167 ? 13.305 0.423 -21.766 1 78.56 167 LYS B CA 1
ATOM 2700 C C . LYS B 1 167 ? 13.539 0.173 -20.281 1 78.56 167 LYS B C 1
ATOM 2702 O O . LYS B 1 167 ? 13.203 1.014 -19.453 1 78.56 167 LYS B O 1
ATOM 2707 N N . ASN B 1 168 ? 14.266 -0.88 -20.109 1 81.19 168 ASN B N 1
ATOM 2708 C CA . ASN B 1 168 ? 14.453 -1.282 -18.719 1 81.19 168 ASN B CA 1
ATOM 2709 C C . ASN B 1 168 ? 15.305 -0.271 -17.953 1 81.19 168 ASN B C 1
ATOM 2711 O O . ASN B 1 168 ? 16.266 0.276 -18.5 1 81.19 168 ASN B O 1
ATOM 2715 N N . LYS B 1 169 ? 14.898 -0.001 -16.844 1 69.31 169 LYS B N 1
ATOM 2716 C CA . LYS B 1 169 ? 15.523 1.07 -16.062 1 69.31 169 LYS B CA 1
ATOM 2717 C C . LYS B 1 169 ? 16.672 0.539 -15.219 1 69.31 169 LYS B C 1
ATOM 2719 O O . LYS B 1 169 ? 17.625 1.268 -14.922 1 69.31 169 LYS B O 1
ATOM 2724 N N . TYR B 1 170 ? 16.562 -0.717 -14.836 1 71.06 170 TYR B N 1
ATOM 2725 C CA . TYR B 1 170 ? 17.531 -1.227 -13.859 1 71.06 170 TYR B CA 1
ATOM 2726 C C . TYR B 1 170 ? 18.391 -2.326 -14.469 1 71.06 170 TYR B C 1
ATOM 2728 O O . TYR B 1 170 ? 17.984 -3.492 -14.5 1 71.06 170 TYR B O 1
ATOM 2736 N N . ASP B 1 171 ? 19.5 -1.947 -14.82 1 76.25 171 ASP B N 1
ATOM 2737 C CA . ASP B 1 171 ? 20.484 -2.863 -15.367 1 76.25 171 ASP B CA 1
ATOM 2738 C C . ASP B 1 171 ? 19.859 -3.85 -16.344 1 76.25 171 ASP B C 1
ATOM 2740 O O . ASP B 1 171 ? 20.109 -5.051 -16.281 1 76.25 171 ASP B O 1
ATOM 2744 N N . GLY B 1 172 ? 18.844 -3.455 -16.953 1 85.69 172 GLY B N 1
ATOM 2745 C CA . GLY B 1 172 ? 18.25 -4.266 -18 1 85.69 172 GLY B CA 1
ATOM 2746 C C . GLY B 1 172 ? 17.031 -5.035 -17.531 1 85.69 172 GLY B C 1
ATOM 2747 O O . GLY B 1 172 ? 16.469 -5.844 -18.281 1 85.69 172 GLY B O 1
ATOM 2748 N N . TRP B 1 173 ? 16.719 -4.883 -16.344 1 90.5 173 TRP B N 1
ATOM 2749 C CA . TRP B 1 173 ? 15.539 -5.57 -15.812 1 90.5 173 TRP B CA 1
ATOM 2750 C C . TRP B 1 173 ? 14.367 -4.605 -15.672 1 90.5 173 TRP B C 1
ATOM 2752 O O . TRP B 1 173 ? 14.562 -3.414 -15.414 1 90.5 173 TRP B O 1
ATOM 2762 N N . PRO B 1 174 ? 13.172 -5.152 -15.867 1 91.62 174 PRO B N 1
ATOM 2763 C CA . PRO B 1 174 ? 12.008 -4.301 -15.602 1 91.62 174 PRO B CA 1
ATOM 2764 C C . PRO B 1 174 ? 11.891 -3.9 -14.133 1 91.62 174 PRO B C 1
ATOM 2766 O O . PRO B 1 174 ? 12.375 -4.617 -13.25 1 91.62 174 PRO B O 1
ATOM 2769 N N . GLU B 1 175 ? 11.234 -2.859 -13.914 1 90.38 175 GLU B N 1
ATOM 2770 C CA . GLU B 1 175 ? 10.992 -2.391 -12.555 1 90.38 175 GLU B CA 1
ATOM 2771 C C . GLU B 1 175 ? 9.992 -3.287 -11.828 1 90.38 175 GLU B C 1
ATOM 2773 O O . GLU B 1 175 ? 9.102 -3.869 -12.453 1 90.38 175 GLU B O 1
ATOM 2778 N N . LEU B 1 176 ? 10.133 -3.303 -10.516 1 93 176 LEU B N 1
ATOM 2779 C CA . LEU B 1 176 ? 9.164 -3.979 -9.656 1 93 176 LEU B CA 1
ATOM 2780 C C . LEU B 1 176 ? 7.785 -3.35 -9.797 1 93 176 LEU B C 1
ATOM 2782 O O . LEU B 1 176 ? 7.664 -2.129 -9.922 1 93 176 LEU B O 1
ATOM 2786 N N . ILE B 1 177 ? 6.734 -4.188 -9.734 1 95.25 177 ILE B N 1
ATOM 2787 C CA . ILE B 1 177 ? 5.359 -3.697 -9.766 1 95.25 177 ILE B CA 1
ATOM 2788 C C . ILE B 1 177 ? 4.609 -4.191 -8.531 1 95.25 177 ILE B C 1
ATOM 2790 O O . ILE B 1 177 ? 4.926 -5.25 -7.984 1 95.25 177 ILE B O 1
ATOM 2794 N N . ASP B 1 178 ? 3.609 -3.391 -8.086 1 96.06 178 ASP B N 1
ATOM 2795 C CA . ASP B 1 178 ? 2.805 -3.76 -6.926 1 96.06 178 ASP B CA 1
ATOM 2796 C C . ASP B 1 178 ? 1.375 -3.24 -7.062 1 96.06 178 ASP B C 1
ATOM 2798 O O . ASP B 1 178 ? 1.107 -2.35 -7.871 1 96.06 178 ASP B O 1
ATOM 2802 N N . ILE B 1 179 ? 0.46 -3.914 -6.383 1 97.19 179 ILE B N 1
ATOM 2803 C CA . ILE B 1 179 ? -0.909 -3.432 -6.246 1 97.19 179 ILE B CA 1
ATOM 2804 C C . ILE B 1 179 ? -1.453 -3.801 -4.867 1 97.19 179 ILE B C 1
ATOM 2806 O O . ILE B 1 179 ? -1.012 -4.781 -4.262 1 97.19 179 ILE B O 1
ATOM 2810 N N . SER B 1 180 ? -2.271 -3 -4.352 1 97 180 SER B N 1
ATOM 2811 C CA . SER B 1 180 ? -3.051 -3.287 -3.152 1 97 180 SER B CA 1
ATOM 2812 C C . SER B 1 180 ? -4.531 -2.998 -3.371 1 97 180 SER B C 1
ATOM 2814 O O . SER B 1 180 ? -4.898 -2.268 -4.297 1 97 180 SER B O 1
ATOM 2816 N N . GLY B 1 181 ? -5.332 -3.629 -2.494 1 96 181 GLY B N 1
ATOM 2817 C CA . GLY B 1 181 ? -6.766 -3.416 -2.615 1 96 181 GLY B CA 1
ATOM 2818 C C . GLY B 1 181 ? -7.574 -4.23 -1.623 1 96 181 GLY B C 1
ATOM 2819 O O . GLY B 1 181 ? -7.027 -4.762 -0.655 1 96 181 GLY B O 1
ATOM 2820 N N . CYS B 1 182 ? -8.914 -4.176 -1.869 1 95.81 182 CYS B N 1
ATOM 2821 C CA . CYS B 1 182 ? -9.875 -4.879 -1.034 1 95.81 182 CYS B CA 1
ATOM 2822 C C . CYS B 1 182 ? -10.695 -5.871 -1.858 1 95.81 182 CYS B C 1
ATOM 2824 O O . CYS B 1 182 ? -11.258 -5.508 -2.891 1 95.81 182 CYS B O 1
ATOM 2826 N N . ILE B 1 183 ? -10.68 -7.066 -1.37 1 94.5 183 ILE B N 1
ATOM 2827 C CA . ILE B 1 183 ? -11.422 -8.133 -2.037 1 94.5 183 ILE B CA 1
ATOM 2828 C C . ILE B 1 183 ? -12.664 -8.477 -1.222 1 94.5 183 ILE B C 1
ATOM 2830 O O . ILE B 1 183 ? -12.562 -8.797 -0.033 1 94.5 183 ILE B O 1
ATOM 2834 N N . PRO B 1 184 ? -13.789 -8.5 -1.884 1 92.19 184 PRO B N 1
ATOM 2835 C CA . PRO B 1 184 ? -14.977 -8.898 -1.13 1 92.19 184 PRO B CA 1
ATOM 2836 C C . PRO B 1 184 ? -14.922 -10.352 -0.666 1 92.19 184 PRO B C 1
ATOM 2838 O O . PRO B 1 184 ? -14.453 -11.219 -1.403 1 92.19 184 PRO B O 1
ATOM 2841 N N . LYS B 1 185 ? -15.391 -10.5 0.52 1 92.19 185 LYS B N 1
ATOM 2842 C CA . LYS B 1 185 ? -15.516 -11.867 1.023 1 92.19 185 LYS B CA 1
ATOM 2843 C C . LYS B 1 185 ? -16.609 -12.633 0.282 1 92.19 185 LYS B C 1
ATOM 2845 O O . LYS B 1 185 ? -17.625 -12.047 -0.106 1 92.19 185 LYS B O 1
ATOM 2850 N N . TYR B 1 186 ? -16.234 -13.883 0.071 1 80.62 186 TYR B N 1
ATOM 2851 C CA . TYR B 1 186 ? -17.312 -14.727 -0.46 1 80.62 186 TYR B CA 1
ATOM 2852 C C . TYR B 1 186 ? -18.359 -14.992 0.601 1 80.62 186 TYR B C 1
ATOM 2854 O O . TYR B 1 186 ? -18.047 -15.398 1.721 1 80.62 186 TYR B O 1
ATOM 2862 N N . ILE B 1 187 ? -19.422 -14.305 0.6 1 55.16 187 ILE B N 1
ATOM 2863 C CA . ILE B 1 187 ? -20.5 -14.555 1.56 1 55.16 187 ILE B CA 1
ATOM 2864 C C . ILE B 1 187 ? -21.359 -15.703 1.07 1 55.16 187 ILE B C 1
ATOM 2866 O O . ILE B 1 187 ? -21.672 -15.797 -0.12 1 55.16 187 ILE B O 1
ATOM 2870 N N . ALA B 1 188 ? -21.391 -16.75 1.852 1 44.38 188 ALA B N 1
ATOM 2871 C CA . ALA B 1 188 ? -22.359 -17.812 1.599 1 44.38 188 ALA B CA 1
ATOM 2872 C C . ALA B 1 188 ? -23.766 -17.234 1.426 1 44.38 188 ALA B C 1
ATOM 2874 O O . ALA B 1 188 ? -24.094 -16.188 1.99 1 44.38 188 ALA B O 1
#

Foldseek 3Di:
DPPDPPPPPPPPDPDDPQPFDDDDDDDQWKKKKWKAADAQPAFIWIDISSHTDDGDVVPATDAAKWKWKAALAPRHTDDIHHAHQPPGACVVVLVVLVPRDARIKMKMWHHNFHPNRCDPSNLVSVVQFAEDCSVPDGGQKTKIDIGGHPPRYHDPPIDIDDQDQVPDDPVRHHGMDMDMDIGGGDDD/DPPDPPPPPPPPDPDDPQPFDDDDDDDQWKKKKWKAADAQPAFIWIDISSHTDDGDVVPATDAAKWKWKAALAPRHTDDIHHAHQPPGACVVVLVVLVPRDARIKMKMWHHNFHPNRCDPSNLVSVVQFAEDCSVPDGGQKTKIDIGGHPPRYHDPPIDIDDQDQVPDDPVRHHGMDMDMDIGGGDDD

Sequence (376 aa):
SGTVIKALNVTAEHRTLSPCPTTICPENHFSFFIQSGAANVVPPKICFRNELVLGVAKKNAGVGINVAVLNGKTGELLKSGHYDMWAGDVKPLIDFLKVIEKGSIVLMASFDEPATKLNEEARKLILDMGSSMIKTVGFRDNWIFVGGKGANVQSTFEKQLKNDQGKNKYDGWPELIDISGCIPKYIASGTVIKALNVTAEHRTLSPCPTTICPENHFSFFIQSGAANVVPPKICFRNELVLGVAKKNAGVGINVAVLNGKTGELLKSGHYDMWAGDVKPLIDFLKVIEKGSIVLMASFDEPATKLNEEARKLILDMGSSMIKTVGFRDNWIFVGGKGANVQSTFEKQLKNDQGKNKYDGWPELIDISGCIPKYIA

Organism: NCBI:txid47308

Secondary structure (DSSP, 8-state):
---------------SS-SS--B---TTEEEEEEE--BTTTB--EEEETTEEEESTTTT---SEEEEEEEETTT--EEEEEEE-SSSS-SHHHHHHHHTPPTTEEEEEEEES--STT--HHHHHHHHTTT-SSGGG--TT-EEEEEEETT--S--SEEEEE---TTT-SBTTBPPP-EEEEEEE----/---------------SS-SS--B---TTEEEEEEE--BTTTB--EEEETTEEEESTTTT---SEEEEEEEETTT--EEEEEEE-SSSS-SHHHHHHHHTPPTTEEEEEEEES--STT--HHHHHHHHTTT-SSGGG--TT-EEEEEEETT--S--SEEEEE---TTT-SBTTBPPP-EEEEEEE----